Protein AF-A0A968NMC5-F1 (afdb_monomer)

pLDDT: mean 75.96, std 18.43, range [29.94, 97.25]

Nearest PDB structures (foldseek):
  4lvl-assembly1_A  TM=8.746E-01  e=4.495E-05  Streptococcus agalactiae
  4lvi-assembly1_A  TM=8.673E-01  e=1.956E-04  Streptococcus agalactiae
  4lvm-assembly1_A  TM=8.640E-01  e=5.728E-04  Streptococcus agalactiae

Structure (mmCIF, N/CA/C/O backbone):
data_AF-A0A968NMC5-F1
#
_entry.id   AF-A0A968NMC5-F1
#
loop_
_atom_site.group_PDB
_atom_site.id
_atom_site.type_symbol
_atom_site.label_atom_id
_atom_site.label_alt_id
_atom_site.label_comp_id
_atom_site.label_asym_id
_atom_site.label_entity_id
_atom_site.label_seq_id
_atom_site.pdbx_PDB_ins_code
_atom_site.Cartn_x
_atom_site.Cartn_y
_atom_site.Cartn_z
_atom_site.occupancy
_atom_site.B_iso_or_equiv
_atom_site.auth_seq_id
_atom_site.auth_comp_id
_atom_site.auth_asym_id
_atom_site.auth_atom_id
_atom_site.pdbx_PDB_model_num
ATOM 1 N N . MET A 1 1 ? 9.352 13.013 -16.061 1.00 85.56 1 MET A N 1
ATOM 2 C CA . MET A 1 1 ? 9.517 11.979 -15.016 1.00 85.56 1 MET A CA 1
ATOM 3 C C . MET A 1 1 ? 8.138 11.412 -14.738 1.00 85.56 1 MET A C 1
ATOM 5 O O . MET A 1 1 ? 7.189 12.188 -14.771 1.00 85.56 1 MET A O 1
ATOM 9 N N . ASP A 1 2 ? 8.035 10.101 -14.542 1.00 90.75 2 ASP A N 1
ATOM 10 C CA . ASP A 1 2 ? 6.776 9.411 -14.236 1.00 90.75 2 ASP A CA 1
ATOM 11 C C . ASP A 1 2 ? 6.832 8.851 -12.812 1.00 90.75 2 ASP A C 1
ATOM 13 O O . ASP A 1 2 ? 7.886 8.394 -12.359 1.00 90.75 2 ASP A O 1
ATOM 17 N N . MET A 1 3 ? 5.711 8.938 -12.105 1.00 92.94 3 MET A N 1
ATOM 18 C CA . MET A 1 3 ? 5.537 8.462 -10.742 1.00 92.94 3 MET A CA 1
ATOM 19 C C . MET A 1 3 ? 4.320 7.562 -10.661 1.00 92.94 3 MET A C 1
ATOM 21 O O . MET A 1 3 ? 3.199 8.013 -10.879 1.00 92.94 3 MET A O 1
ATOM 25 N N . LEU A 1 4 ? 4.561 6.315 -10.269 1.00 94.00 4 LEU A N 1
ATOM 26 C CA . LEU A 1 4 ? 3.522 5.339 -9.987 1.00 94.00 4 LEU A CA 1
ATOM 27 C C . LEU A 1 4 ? 3.118 5.425 -8.510 1.00 94.00 4 LEU A C 1
ATOM 29 O O . LEU A 1 4 ? 3.940 5.185 -7.623 1.00 94.00 4 LEU A O 1
ATOM 33 N N . LEU A 1 5 ? 1.852 5.742 -8.252 1.00 95.19 5 LEU A N 1
ATOM 34 C CA . LEU A 1 5 ? 1.282 5.870 -6.911 1.00 95.19 5 LEU A CA 1
ATOM 35 C C . LEU A 1 5 ? 0.154 4.853 -6.748 1.00 95.19 5 LEU A C 1
ATOM 37 O O . LEU A 1 5 ? -0.830 4.876 -7.482 1.00 95.19 5 LEU A O 1
ATOM 41 N N . SER A 1 6 ? 0.292 3.941 -5.792 1.00 94.81 6 SER A N 1
ATOM 42 C CA . SER A 1 6 ? -0.704 2.905 -5.510 1.00 94.81 6 SER A CA 1
ATOM 43 C C . SER A 1 6 ? -0.600 2.444 -4.055 1.00 94.81 6 SER A C 1
ATOM 45 O O . SER A 1 6 ? 0.320 2.829 -3.329 1.00 94.81 6 SER A O 1
ATOM 47 N N . ALA A 1 7 ? -1.545 1.608 -3.645 1.00 93.75 7 ALA A N 1
ATOM 48 C CA . ALA A 1 7 ? -1.583 0.928 -2.358 1.00 93.75 7 ALA A CA 1
ATOM 49 C C . ALA A 1 7 ? -1.774 -0.583 -2.571 1.00 93.75 7 ALA A C 1
ATOM 51 O O . ALA A 1 7 ? -1.879 -1.065 -3.700 1.00 93.75 7 ALA A O 1
ATOM 52 N N . SER A 1 8 ? -1.803 -1.358 -1.488 1.00 90.12 8 SER A N 1
ATOM 53 C CA . SER A 1 8 ? -2.056 -2.796 -1.589 1.00 90.12 8 SER A CA 1
ATOM 54 C C . SER A 1 8 ? -3.456 -3.081 -2.146 1.00 90.12 8 SER A C 1
ATOM 56 O O . SER A 1 8 ? -4.410 -2.337 -1.916 1.00 90.12 8 SER A O 1
ATOM 58 N N . ALA A 1 9 ? -3.602 -4.216 -2.833 1.00 87.75 9 ALA A N 1
ATOM 59 C CA . ALA A 1 9 ? -4.901 -4.708 -3.288 1.00 87.75 9 ALA A CA 1
ATOM 60 C C . ALA A 1 9 ? -5.924 -4.818 -2.142 1.00 87.75 9 ALA A C 1
ATOM 62 O O . ALA A 1 9 ? -7.101 -4.540 -2.349 1.00 87.75 9 ALA A O 1
ATOM 63 N N . GLU A 1 10 ? -5.463 -5.187 -0.945 1.00 88.44 10 GLU A N 1
ATOM 64 C CA . GLU A 1 10 ? -6.262 -5.298 0.281 1.00 88.44 10 GLU A CA 1
ATOM 65 C C . GLU A 1 10 ? -6.845 -3.959 0.732 1.00 88.44 10 GLU A C 1
ATOM 67 O O . GLU A 1 10 ? -7.964 -3.922 1.239 1.00 88.44 10 GLU A O 1
ATOM 72 N N . TYR A 1 11 ? -6.123 -2.853 0.526 1.00 92.88 11 TYR A N 1
ATOM 73 C CA . TYR A 1 11 ? -6.642 -1.534 0.862 1.00 92.88 11 TYR A CA 1
ATOM 74 C C . TYR A 1 11 ? -7.883 -1.213 0.024 1.00 92.88 11 TYR A C 1
ATOM 76 O O . TYR A 1 11 ? -8.911 -0.849 0.590 1.00 92.88 11 TYR A O 1
ATOM 84 N N . PHE A 1 12 ? -7.808 -1.402 -1.297 1.00 92.25 12 PHE A N 1
ATOM 85 C CA . PHE A 1 12 ? -8.921 -1.134 -2.216 1.00 92.25 12 PHE A CA 1
ATOM 86 C C . PHE A 1 12 ? -10.023 -2.202 -2.158 1.00 92.25 12 PHE A C 1
ATOM 88 O O . PHE A 1 12 ? -11.163 -1.933 -2.533 1.00 92.25 12 PHE A O 1
ATOM 95 N N . ARG A 1 13 ? -9.691 -3.419 -1.710 1.00 89.50 13 ARG A N 1
ATOM 96 C CA . ARG A 1 13 ? -10.590 -4.580 -1.648 1.00 89.50 13 ARG A CA 1
ATOM 97 C C . ARG A 1 13 ? -10.409 -5.340 -0.329 1.00 89.50 13 ARG A C 1
ATOM 99 O O . ARG A 1 13 ? -9.831 -6.429 -0.330 1.00 89.50 13 ARG A O 1
ATOM 106 N N . PRO A 1 14 ? -10.941 -4.830 0.792 1.00 85.12 14 PRO A N 1
ATOM 107 C CA . PRO A 1 14 ? -10.767 -5.475 2.095 1.00 85.12 14 PRO A CA 1
ATOM 108 C C . PRO A 1 14 ? -11.414 -6.867 2.174 1.00 85.12 14 PRO A C 1
ATOM 110 O O . PRO A 1 14 ? -10.932 -7.726 2.905 1.00 85.12 14 PRO A O 1
ATOM 113 N N . TYR A 1 15 ? -12.481 -7.111 1.405 1.00 83.06 15 TYR A N 1
ATOM 114 C CA . TYR A 1 15 ? -13.237 -8.371 1.445 1.00 83.06 15 TYR A CA 1
ATOM 115 C C . TYR A 1 15 ? -12.875 -9.360 0.328 1.00 83.06 15 TYR A C 1
ATOM 117 O O . TYR A 1 15 ? -13.238 -10.530 0.415 1.00 83.06 15 TYR A O 1
ATOM 125 N N . ALA A 1 16 ? -12.182 -8.912 -0.725 1.00 82.31 16 ALA A N 1
ATOM 126 C CA . ALA A 1 16 ? -11.846 -9.754 -1.876 1.00 82.31 16 ALA A CA 1
ATOM 127 C C . ALA A 1 16 ? -10.548 -9.309 -2.588 1.00 82.31 16 ALA A C 1
ATOM 129 O O . ALA A 1 16 ? -10.597 -8.921 -3.757 1.00 82.31 16 ALA A O 1
ATOM 130 N N . PRO A 1 17 ? -9.369 -9.380 -1.938 1.00 79.12 17 PRO A N 1
ATOM 131 C CA . PRO A 1 17 ? -8.119 -8.822 -2.475 1.00 79.12 17 PRO A CA 1
ATOM 132 C C . PRO A 1 17 ? -7.698 -9.370 -3.849 1.00 79.12 17 PRO A C 1
ATOM 134 O O . PRO A 1 17 ? -7.037 -8.670 -4.611 1.00 79.12 17 PRO A O 1
ATOM 137 N N . ALA A 1 18 ? -8.092 -10.604 -4.178 1.00 74.56 18 ALA A N 1
ATOM 138 C CA . ALA A 1 18 ? -7.758 -11.266 -5.441 1.00 74.56 18 ALA A CA 1
ATOM 139 C C . ALA A 1 18 ? -8.716 -10.931 -6.605 1.00 74.56 18 ALA A C 1
ATOM 141 O O . ALA A 1 18 ? -8.426 -11.265 -7.751 1.00 74.56 18 ALA A O 1
ATOM 142 N N . SER A 1 19 ? -9.860 -10.289 -6.340 1.00 75.44 19 SER A N 1
ATOM 143 C CA . SER A 1 19 ? -10.890 -10.035 -7.358 1.00 75.44 19 SER A CA 1
ATOM 144 C C . SER A 1 19 ? -10.593 -8.756 -8.146 1.00 75.44 19 SER A C 1
ATOM 146 O O . SER A 1 19 ? -11.017 -7.663 -7.765 1.00 75.44 19 SER A O 1
ATOM 148 N N . GLY A 1 20 ? -9.822 -8.887 -9.233 1.00 74.69 20 GLY A N 1
ATOM 149 C CA . GLY A 1 20 ? -9.558 -7.833 -10.229 1.00 74.69 20 GLY A CA 1
ATOM 150 C C . GLY A 1 20 ? -10.820 -7.075 -10.663 1.00 74.69 20 GLY A C 1
ATOM 151 O O . GLY A 1 20 ? -11.886 -7.673 -10.762 1.00 74.69 20 GLY A O 1
ATOM 152 N N . GLY A 1 21 ? -10.715 -5.764 -10.906 1.00 74.75 21 GLY A N 1
ATOM 153 C CA . GLY A 1 21 ? -11.807 -4.959 -11.480 1.00 74.75 21 GLY A CA 1
ATOM 154 C C . GLY A 1 21 ? -12.947 -4.562 -10.532 1.00 74.75 21 GLY A C 1
ATOM 155 O O . GLY A 1 21 ? -13.860 -3.855 -10.946 1.00 74.75 21 GLY A O 1
ATOM 156 N N . THR A 1 22 ? -12.902 -4.968 -9.261 1.00 80.12 22 THR A N 1
ATOM 157 C CA . THR A 1 22 ? -13.828 -4.495 -8.217 1.00 80.12 22 THR A CA 1
ATOM 158 C C . THR A 1 22 ? -13.057 -3.713 -7.161 1.00 80.12 22 THR A C 1
ATOM 160 O O . THR A 1 22 ? -11.900 -4.017 -6.890 1.00 80.12 22 THR A O 1
ATOM 163 N N . TYR A 1 23 ? -13.649 -2.677 -6.577 1.00 88.56 23 TYR A N 1
ATOM 164 C CA . TYR A 1 23 ? -13.011 -1.883 -5.525 1.00 88.56 23 TYR A CA 1
ATOM 165 C C . TYR A 1 23 ? -14.064 -1.177 -4.677 1.00 88.56 23 TYR A C 1
ATOM 167 O O . TYR A 1 23 ? -15.165 -0.874 -5.142 1.00 88.56 23 TYR A O 1
ATOM 175 N N . ASP A 1 24 ? -13.713 -0.915 -3.423 1.00 92.44 24 ASP A N 1
ATOM 176 C CA . ASP A 1 24 ? -14.495 -0.053 -2.551 1.00 92.44 24 ASP A CA 1
ATOM 177 C C . ASP A 1 24 ? -14.374 1.392 -3.046 1.00 92.44 24 ASP A C 1
ATOM 179 O O . ASP A 1 24 ? -13.289 1.983 -3.049 1.00 92.44 24 ASP A O 1
ATOM 183 N N . LYS A 1 25 ? -15.500 1.947 -3.500 1.00 93.00 25 LYS A N 1
ATOM 184 C CA . LYS A 1 25 ? -15.545 3.282 -4.091 1.00 93.00 25 LYS A CA 1
ATOM 185 C C . LYS A 1 25 ? -15.104 4.363 -3.105 1.00 93.00 25 LYS A C 1
ATOM 187 O O . LYS A 1 25 ? -14.368 5.256 -3.502 1.00 93.00 25 LYS A O 1
ATOM 192 N N . GLN A 1 26 ? -15.510 4.272 -1.840 1.00 94.38 26 GLN A N 1
ATOM 193 C CA . GLN A 1 26 ? -15.174 5.289 -0.847 1.00 94.38 26 GLN A CA 1
ATOM 194 C C . GLN A 1 26 ? -13.667 5.300 -0.588 1.00 94.38 26 GLN A C 1
ATOM 196 O O . GLN A 1 26 ? -13.036 6.349 -0.648 1.00 94.38 26 GLN A O 1
ATOM 201 N N . ARG A 1 27 ? -13.067 4.122 -0.393 1.00 95.00 27 ARG A N 1
ATOM 202 C CA . ARG A 1 27 ? -11.616 4.007 -0.186 1.00 95.00 27 ARG A CA 1
ATOM 203 C C . ARG A 1 27 ? -10.814 4.462 -1.403 1.00 95.00 27 ARG A C 1
ATOM 205 O O . ARG A 1 27 ? -9.759 5.072 -1.253 1.00 95.00 27 ARG A O 1
ATOM 212 N N . LEU A 1 28 ? -11.303 4.166 -2.608 1.00 95.25 28 LEU A N 1
ATOM 213 C CA . LEU A 1 28 ? -10.694 4.664 -3.837 1.00 95.25 28 LEU A CA 1
ATOM 214 C C . LEU A 1 28 ? -10.758 6.195 -3.906 1.00 95.25 28 LEU A C 1
ATOM 216 O O . LEU A 1 28 ? -9.732 6.826 -4.152 1.00 95.25 28 LEU A O 1
ATOM 220 N N . ASP A 1 29 ? -11.932 6.780 -3.669 1.00 96.44 29 ASP A N 1
ATOM 221 C CA . ASP A 1 29 ? -12.144 8.229 -3.711 1.00 96.44 29 ASP A CA 1
ATOM 222 C C . ASP A 1 29 ? -11.267 8.946 -2.668 1.00 96.44 29 ASP A C 1
ATOM 224 O O . ASP A 1 29 ? -10.601 9.934 -2.994 1.00 96.44 29 ASP A O 1
ATOM 228 N N . ASP A 1 30 ? -11.177 8.403 -1.451 1.00 96.88 30 ASP A N 1
ATOM 229 C CA . ASP A 1 30 ? -10.325 8.919 -0.376 1.00 96.88 30 ASP A CA 1
ATOM 230 C C . ASP A 1 30 ? -8.834 8.864 -0.757 1.00 96.88 30 ASP A C 1
ATOM 232 O O . ASP A 1 30 ? -8.102 9.847 -0.602 1.00 96.88 30 ASP A O 1
ATOM 236 N N . PHE A 1 31 ? -8.376 7.743 -1.328 1.00 97.19 31 PHE A N 1
ATOM 237 C CA . PHE A 1 31 ? -7.002 7.595 -1.816 1.00 97.19 31 PHE A CA 1
ATOM 238 C C . PHE A 1 31 ? -6.674 8.575 -2.947 1.00 97.19 31 PHE A C 1
ATOM 240 O O . PHE A 1 31 ? -5.609 9.203 -2.942 1.00 97.19 31 PHE A O 1
ATOM 247 N N . VAL A 1 32 ? -7.583 8.731 -3.912 1.00 97.06 32 VAL A N 1
ATOM 248 C CA . VAL A 1 32 ? -7.428 9.668 -5.031 1.00 97.06 32 VAL A CA 1
ATOM 249 C C . VAL A 1 32 ? -7.367 11.102 -4.510 1.00 97.06 32 VAL A C 1
ATOM 251 O O . VAL A 1 32 ? -6.503 11.871 -4.937 1.00 97.06 32 VAL A O 1
ATOM 254 N N . LEU A 1 33 ? -8.231 11.463 -3.559 1.00 97.25 33 LEU A N 1
ATOM 255 C CA . LEU A 1 33 ? -8.255 12.791 -2.955 1.00 97.25 33 LEU A CA 1
ATOM 256 C C . LEU A 1 33 ? -6.970 13.090 -2.174 1.00 97.25 33 LEU A C 1
ATOM 258 O O . LEU A 1 33 ? -6.375 14.156 -2.369 1.00 97.25 33 LEU A O 1
ATOM 262 N N . ALA A 1 34 ? -6.511 12.157 -1.338 1.00 97.12 34 ALA A N 1
ATOM 263 C CA . ALA A 1 34 ? -5.267 12.295 -0.585 1.00 97.12 34 ALA A CA 1
ATOM 264 C C . ALA A 1 34 ? -4.063 12.437 -1.529 1.00 97.12 34 ALA A C 1
ATOM 266 O O . ALA A 1 34 ? -3.257 13.361 -1.390 1.00 97.12 34 ALA A O 1
ATOM 267 N N . THR A 1 35 ? -3.992 11.585 -2.556 1.00 96.50 35 THR A N 1
ATOM 268 C CA . THR A 1 35 ? -2.914 11.602 -3.552 1.00 96.50 35 THR A CA 1
ATOM 269 C C . THR A 1 35 ? -2.903 12.900 -4.352 1.00 96.50 35 THR A C 1
ATOM 271 O O . THR A 1 35 ? -1.856 13.528 -4.503 1.00 96.50 35 THR A O 1
ATOM 274 N N . LYS A 1 36 ? -4.067 13.357 -4.826 1.00 95.62 36 LYS A N 1
ATOM 275 C CA . LYS A 1 36 ? -4.208 14.634 -5.536 1.00 95.62 36 LYS A CA 1
ATOM 276 C C . LYS A 1 36 ? -3.774 15.809 -4.663 1.00 95.62 36 LYS A C 1
ATOM 278 O O . LYS A 1 36 ? -3.039 16.675 -5.132 1.00 95.62 36 LYS A O 1
ATOM 283 N N . THR A 1 37 ? -4.215 15.839 -3.408 1.00 96.56 37 THR A N 1
ATOM 284 C CA . THR A 1 37 ? -3.869 16.906 -2.457 1.00 96.56 37 THR A CA 1
ATOM 285 C C . THR A 1 37 ? -2.362 16.965 -2.230 1.00 96.56 37 THR A C 1
ATOM 287 O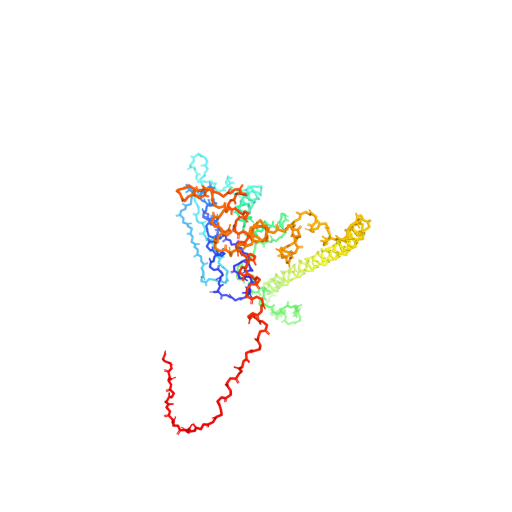 O . THR A 1 37 ? -1.776 18.045 -2.288 1.00 96.56 37 THR A O 1
ATOM 290 N N . TRP A 1 38 ? -1.724 15.808 -2.050 1.00 96.88 38 TRP A N 1
ATOM 291 C CA . TRP A 1 38 ? -0.276 15.711 -1.897 1.00 96.88 38 TRP A CA 1
ATOM 292 C C . TRP A 1 38 ? 0.491 16.114 -3.165 1.00 96.88 38 TRP A C 1
ATOM 294 O O . TRP A 1 38 ? 1.439 16.889 -3.084 1.00 96.88 38 TRP A O 1
ATOM 304 N N . LEU A 1 39 ? 0.062 15.665 -4.350 1.00 95.44 39 LEU A N 1
ATOM 305 C CA . LEU A 1 39 ? 0.688 16.052 -5.621 1.00 95.44 39 LEU A CA 1
ATOM 306 C C . LEU A 1 39 ? 0.629 17.568 -5.849 1.00 95.44 39 LEU A C 1
ATOM 308 O O . LEU A 1 39 ? 1.608 18.167 -6.294 1.00 95.44 39 LEU A O 1
ATOM 312 N N . LEU A 1 40 ? -0.507 18.196 -5.535 1.00 94.00 40 LEU A N 1
ATOM 313 C CA . LEU A 1 40 ? -0.682 19.641 -5.673 1.00 94.00 40 LEU A CA 1
ATOM 314 C C . LEU A 1 40 ? 0.154 20.423 -4.657 1.00 94.00 40 LEU A C 1
ATOM 316 O O . LEU A 1 40 ? 0.756 21.431 -5.028 1.00 94.00 40 LEU A O 1
ATOM 320 N N . SER A 1 41 ? 0.212 19.968 -3.403 1.00 94.00 41 SER A N 1
ATOM 321 C CA . SER A 1 41 ? 0.968 20.648 -2.349 1.00 94.00 41 SER A CA 1
ATOM 322 C C . SER A 1 41 ? 2.477 20.513 -2.541 1.00 94.00 41 SER A C 1
ATOM 324 O O . SER A 1 41 ? 3.197 21.500 -2.403 1.00 94.00 41 SER A O 1
ATOM 326 N N . ALA A 1 42 ? 2.954 19.324 -2.912 1.00 91.19 42 ALA A N 1
ATOM 327 C CA . ALA A 1 42 ? 4.366 19.081 -3.156 1.00 91.19 42 ALA A CA 1
ATOM 328 C C . ALA A 1 42 ? 4.814 19.719 -4.478 1.00 91.19 42 ALA A C 1
ATOM 330 O O . ALA A 1 42 ? 5.803 20.452 -4.504 1.00 91.19 42 ALA A O 1
ATOM 331 N N . TRP A 1 43 ? 4.099 19.452 -5.579 1.00 89.81 43 TRP A N 1
ATOM 332 C CA . TRP A 1 43 ? 4.601 19.663 -6.944 1.00 89.81 43 TRP A CA 1
ATOM 333 C C . TRP A 1 43 ? 3.638 20.384 -7.881 1.00 89.81 43 TRP A C 1
ATOM 335 O O . TRP A 1 43 ? 3.858 20.354 -9.087 1.00 89.81 43 TRP A O 1
ATOM 345 N N . GLY A 1 44 ? 2.600 21.065 -7.392 1.00 83.00 44 GLY A N 1
ATOM 346 C CA . GLY A 1 44 ? 1.507 21.579 -8.231 1.00 83.00 44 GLY A CA 1
ATOM 347 C C . GLY A 1 44 ? 1.915 22.386 -9.477 1.00 83.00 44 GLY A C 1
ATOM 348 O O . GLY A 1 44 ? 1.225 22.325 -10.485 1.00 83.00 44 GLY A O 1
ATOM 349 N N . LYS A 1 45 ? 3.057 23.089 -9.460 1.00 85.88 45 LYS A N 1
ATOM 350 C CA . LYS A 1 45 ? 3.591 23.833 -10.627 1.00 85.88 45 LYS A CA 1
ATOM 351 C C . LYS A 1 45 ? 4.334 22.966 -11.657 1.00 85.88 45 LYS A C 1
ATOM 353 O O . LYS A 1 45 ? 4.600 23.422 -12.761 1.00 85.88 45 LYS A O 1
ATOM 358 N N . GLN A 1 46 ? 4.727 21.760 -11.266 1.00 90.44 46 GLN A N 1
ATOM 359 C CA . GLN A 1 46 ? 5.552 20.820 -12.027 1.00 90.44 46 GLN A CA 1
ATOM 360 C C . GLN A 1 46 ? 4.739 19.639 -12.583 1.00 90.44 46 GLN A C 1
ATOM 362 O O . GLN A 1 46 ? 5.232 18.937 -13.465 1.00 90.44 46 GLN A O 1
ATOM 367 N N . ILE A 1 47 ? 3.515 19.404 -12.097 1.00 92.88 47 ILE A N 1
ATOM 368 C CA . ILE A 1 47 ? 2.627 18.344 -12.599 1.00 92.88 47 ILE A CA 1
ATOM 369 C C . ILE A 1 47 ? 2.011 18.758 -13.939 1.00 92.88 47 ILE A C 1
ATOM 371 O O . ILE A 1 47 ? 1.365 19.798 -14.032 1.00 92.88 47 ILE A O 1
ATOM 375 N N . ILE A 1 48 ? 2.165 17.914 -14.961 1.00 93.31 48 ILE A N 1
ATOM 376 C CA . ILE A 1 48 ? 1.510 18.087 -16.269 1.00 93.31 48 ILE A CA 1
ATOM 377 C C . ILE A 1 48 ? 0.171 17.355 -16.287 1.00 93.31 48 ILE A C 1
ATOM 379 O O . ILE A 1 48 ? -0.837 17.882 -16.751 1.00 93.31 48 ILE A O 1
ATOM 383 N N . ARG A 1 49 ? 0.181 16.103 -15.824 1.00 93.81 49 ARG A N 1
ATOM 384 C CA . ARG A 1 49 ? -0.950 15.184 -15.927 1.00 93.81 49 ARG A CA 1
ATOM 385 C C . ARG A 1 49 ? -0.871 14.154 -14.809 1.00 93.81 49 ARG A C 1
ATOM 387 O O . ARG A 1 49 ? 0.220 13.701 -14.474 1.00 93.81 49 ARG A O 1
ATOM 394 N N . ALA A 1 50 ? -2.021 13.781 -14.266 1.00 95.19 50 ALA A N 1
ATOM 395 C CA . ALA A 1 50 ? -2.168 12.635 -13.383 1.00 95.19 50 ALA A CA 1
ATOM 396 C C . ALA A 1 50 ? -3.345 11.792 -13.880 1.00 95.19 50 ALA A C 1
ATOM 398 O O . ALA A 1 50 ? -4.433 12.327 -14.094 1.00 95.19 50 ALA A O 1
ATOM 399 N N . GLU A 1 51 ? -3.113 10.505 -14.103 1.00 96.06 51 GLU A N 1
ATOM 400 C CA . GLU A 1 51 ? -4.084 9.573 -14.677 1.00 96.06 51 GLU A CA 1
ATOM 401 C C . GLU A 1 51 ? -4.375 8.466 -13.680 1.00 96.06 51 GLU A C 1
ATOM 403 O O . GLU A 1 51 ? -3.443 7.857 -13.167 1.00 96.06 51 GLU A O 1
ATOM 408 N N . LEU A 1 52 ? -5.653 8.216 -13.407 1.00 96.00 52 LEU A N 1
ATOM 409 C CA . LEU A 1 52 ? -6.098 7.100 -12.582 1.00 96.00 52 LEU A CA 1
ATOM 410 C C . LEU A 1 52 ? -6.446 5.921 -13.489 1.00 96.00 52 LEU A C 1
ATOM 412 O O . LEU A 1 52 ? -7.341 6.038 -14.326 1.00 96.00 52 LEU A O 1
ATOM 416 N N . HIS A 1 53 ? -5.769 4.795 -13.298 1.00 93.62 53 HIS A N 1
ATOM 417 C CA . HIS A 1 53 ? -6.026 3.554 -14.019 1.00 93.62 53 HIS A CA 1
ATOM 418 C C . HIS A 1 53 ? -6.849 2.608 -13.137 1.00 93.62 53 HIS A C 1
ATOM 420 O O . HIS A 1 53 ? -6.493 2.340 -11.985 1.00 93.62 53 HIS A O 1
ATOM 426 N N . LEU A 1 54 ? -7.968 2.123 -13.681 1.00 91.62 54 LEU A N 1
ATOM 427 C CA . LEU A 1 54 ? -8.938 1.234 -13.014 1.00 91.62 54 LEU A CA 1
ATOM 428 C C . LEU A 1 54 ? -9.230 -0.035 -13.829 1.00 91.62 54 LEU A C 1
ATOM 430 O O . LEU A 1 54 ? -10.000 -0.889 -13.396 1.00 91.62 54 LEU A O 1
ATOM 434 N N . ASP A 1 55 ? -8.638 -0.129 -15.012 1.00 86.31 55 ASP A N 1
ATOM 435 C CA . ASP A 1 55 ? -8.712 -1.223 -15.976 1.00 86.31 55 ASP A CA 1
ATOM 436 C C . ASP A 1 55 ? -7.660 -2.318 -15.721 1.00 86.31 55 ASP A C 1
ATOM 438 O O . ASP A 1 55 ? -7.680 -3.367 -16.363 1.00 86.31 55 ASP A O 1
ATOM 442 N N . GLU A 1 56 ? -6.779 -2.108 -14.741 1.00 83.81 56 GLU A N 1
ATOM 443 C CA . GLU A 1 56 ? -5.791 -3.082 -14.281 1.00 83.81 56 GLU A CA 1
ATOM 444 C C . GLU A 1 56 ? -6.202 -3.793 -12.975 1.00 83.81 56 GLU A C 1
ATOM 446 O O . GLU A 1 56 ? -7.253 -3.550 -12.380 1.00 83.81 56 GLU A O 1
ATOM 451 N N . MET A 1 57 ? -5.347 -4.706 -12.495 1.00 82.38 57 MET A N 1
ATOM 452 C CA . MET A 1 57 ? -5.622 -5.518 -11.303 1.00 82.38 57 MET A CA 1
ATOM 453 C C . MET A 1 57 ? -5.768 -4.704 -10.016 1.00 82.38 57 MET A C 1
ATOM 455 O O . MET A 1 57 ? -6.566 -5.085 -9.157 1.00 82.38 57 MET A O 1
ATOM 459 N N . THR A 1 58 ? -4.994 -3.629 -9.859 1.00 88.88 58 THR A N 1
ATOM 460 C CA . THR A 1 58 ? -4.999 -2.772 -8.668 1.00 88.88 58 THR A CA 1
ATOM 461 C C . THR A 1 58 ? -5.044 -1.312 -9.112 1.00 88.88 58 THR A C 1
ATOM 463 O O . THR A 1 58 ? -4.203 -0.922 -9.927 1.00 88.88 58 THR A O 1
ATOM 466 N N . PRO A 1 59 ? -5.972 -0.498 -8.575 1.00 94.00 59 PRO A N 1
ATOM 467 C CA . PRO A 1 59 ? -6.013 0.931 -8.858 1.00 94.00 59 PRO A CA 1
ATOM 468 C C . PRO A 1 59 ? -4.668 1.618 -8.601 1.00 94.00 59 PRO A C 1
ATOM 470 O O . PRO A 1 59 ? -4.041 1.426 -7.554 1.00 94.00 59 PRO A O 1
ATOM 473 N N . HIS A 1 60 ? -4.214 2.427 -9.551 1.00 94.44 60 HIS A N 1
ATOM 474 C CA . HIS A 1 60 ? -2.973 3.189 -9.426 1.00 94.44 60 HIS A CA 1
ATOM 475 C C . HIS A 1 60 ? -3.034 4.478 -10.243 1.00 94.44 60 HIS A C 1
ATOM 477 O O . HIS A 1 60 ? -3.839 4.618 -11.163 1.00 94.44 60 HIS A O 1
ATOM 483 N N . ILE A 1 61 ? -2.192 5.437 -9.870 1.00 96.19 61 ILE A N 1
ATOM 484 C CA . ILE A 1 61 ? -2.095 6.742 -10.510 1.00 96.19 61 ILE A CA 1
ATOM 485 C C . ILE A 1 61 ? -0.714 6.889 -11.144 1.00 96.19 61 ILE A C 1
ATOM 487 O O . ILE A 1 61 ? 0.295 6.719 -10.458 1.00 96.19 61 ILE A O 1
ATOM 491 N N . HIS A 1 62 ? -0.684 7.261 -12.422 1.00 95.75 62 HIS A N 1
ATOM 492 C CA . HIS A 1 62 ? 0.515 7.744 -13.105 1.00 95.75 62 HIS A CA 1
ATOM 493 C C . HIS A 1 62 ? 0.541 9.267 -13.075 1.00 95.75 62 HIS A C 1
ATOM 495 O O . HIS A 1 62 ? -0.342 9.919 -13.637 1.00 95.75 62 HIS A O 1
ATOM 501 N N . ALA A 1 63 ? 1.540 9.844 -12.411 1.00 95.81 63 ALA A N 1
ATOM 502 C CA . ALA A 1 63 ? 1.740 11.286 -12.350 1.00 95.81 63 ALA A CA 1
ATOM 503 C C . ALA A 1 63 ? 2.976 11.703 -13.157 1.00 95.81 63 ALA A C 1
ATOM 505 O O . ALA A 1 63 ? 4.119 11.399 -12.807 1.00 95.81 63 ALA A O 1
ATOM 506 N N . TYR A 1 64 ? 2.738 12.473 -14.216 1.00 94.75 64 TYR A N 1
ATOM 507 C CA . TYR A 1 64 ? 3.765 13.018 -15.090 1.00 94.75 64 TYR A CA 1
ATOM 508 C C . TYR A 1 64 ? 4.191 14.399 -14.606 1.00 94.75 64 TYR A C 1
ATOM 510 O O . TYR A 1 64 ? 3.389 15.337 -14.563 1.00 94.75 64 TYR A O 1
ATOM 518 N N . LEU A 1 65 ? 5.478 14.533 -14.290 1.00 93.56 65 LEU A N 1
ATOM 519 C CA . LEU A 1 65 ? 6.067 15.774 -13.794 1.00 93.56 65 LEU A CA 1
ATOM 520 C C . LEU A 1 65 ? 7.253 16.249 -14.637 1.00 93.56 65 LEU A C 1
ATOM 522 O O . LEU A 1 65 ? 8.052 15.448 -15.151 1.00 93.56 65 LEU A O 1
ATOM 526 N N . VAL A 1 66 ? 7.387 17.573 -14.713 1.00 93.81 66 VAL A N 1
ATOM 527 C CA . VAL A 1 66 ? 8.558 18.275 -15.240 1.00 93.81 66 VAL A CA 1
ATOM 528 C C . VAL A 1 66 ? 9.504 18.580 -14.079 1.00 93.81 66 VAL A C 1
ATOM 530 O O . VAL A 1 66 ? 9.139 19.344 -13.193 1.00 93.81 66 VAL A O 1
ATOM 533 N N . PRO A 1 67 ? 10.716 18.011 -14.065 1.00 91.00 67 PRO A N 1
ATOM 534 C CA . PRO A 1 67 ? 11.649 18.184 -12.963 1.00 91.00 67 PRO A CA 1
ATOM 535 C C . PRO A 1 67 ? 12.365 19.529 -13.097 1.00 91.00 67 PRO A C 1
ATOM 537 O O . PRO A 1 67 ? 13.383 19.614 -13.784 1.00 91.00 67 PRO A O 1
ATOM 540 N N . LEU A 1 68 ? 11.821 20.571 -12.471 1.00 91.38 68 LEU A N 1
ATOM 541 C CA . LEU A 1 68 ? 12.383 21.921 -12.480 1.00 91.38 68 LEU A CA 1
ATOM 542 C C . LEU A 1 68 ? 13.066 22.212 -11.144 1.00 91.38 68 LEU A C 1
ATOM 544 O O . LEU A 1 68 ? 12.461 22.053 -10.086 1.00 91.38 68 LEU A O 1
ATOM 548 N N . ASP A 1 69 ? 14.321 22.653 -11.187 1.00 86.94 69 ASP A N 1
ATOM 549 C CA . ASP A 1 69 ? 14.983 23.194 -9.999 1.00 86.94 69 ASP A CA 1
ATOM 550 C C . ASP A 1 69 ? 14.462 24.600 -9.648 1.00 86.94 69 ASP A C 1
ATOM 552 O O . ASP A 1 69 ? 13.679 25.209 -10.381 1.00 86.94 69 ASP A O 1
ATOM 556 N N . GLU A 1 70 ? 14.914 25.146 -8.518 1.00 86.31 70 GLU A N 1
ATOM 557 C CA . GLU A 1 70 ? 14.527 26.484 -8.040 1.00 86.31 70 GLU A CA 1
ATOM 558 C C . GLU A 1 70 ? 14.873 27.612 -9.028 1.00 86.31 70 GLU A C 1
ATOM 560 O O . GLU A 1 70 ? 14.315 28.705 -8.954 1.00 86.31 70 GLU A O 1
ATOM 565 N N . ARG A 1 71 ? 15.780 27.349 -9.977 1.00 88.75 71 ARG A N 1
ATOM 566 C CA . ARG A 1 71 ? 16.190 28.283 -11.031 1.00 88.75 71 ARG A CA 1
ATOM 567 C C . ARG A 1 71 ? 15.351 28.135 -12.303 1.00 88.75 71 ARG A C 1
ATOM 569 O O . ARG A 1 71 ? 15.617 28.828 -13.281 1.00 88.75 71 ARG A O 1
ATOM 576 N N . GLY A 1 72 ? 14.363 27.238 -12.311 1.00 86.81 72 GLY A N 1
ATOM 577 C CA . GLY A 1 72 ? 13.516 26.955 -13.467 1.00 86.81 72 GLY A CA 1
ATOM 578 C C . GLY A 1 72 ? 14.209 26.127 -14.550 1.00 86.81 72 GLY A C 1
ATOM 579 O O . GLY A 1 72 ? 13.740 26.100 -15.687 1.00 86.81 72 GLY A O 1
ATOM 580 N N . LYS A 1 73 ? 15.325 25.457 -14.236 1.00 92.06 73 LYS A N 1
ATOM 581 C CA . LYS A 1 73 ? 16.039 24.592 -15.179 1.00 92.06 73 LYS A CA 1
ATOM 582 C C . LYS A 1 73 ? 15.617 23.137 -14.999 1.00 92.06 73 LYS A C 1
ATOM 584 O O . LYS A 1 73 ? 15.391 22.667 -13.887 1.00 92.06 73 LYS A O 1
ATOM 589 N N . LEU A 1 74 ? 15.570 22.396 -16.107 1.00 92.50 74 LEU A N 1
ATOM 590 C CA . LEU A 1 74 ? 15.340 20.952 -16.089 1.00 92.50 74 LEU A CA 1
ATOM 591 C C . LEU A 1 74 ? 16.485 20.229 -15.366 1.00 92.50 74 LEU A C 1
ATOM 593 O O . LEU A 1 74 ? 17.616 20.202 -15.860 1.00 92.50 74 LEU A O 1
ATOM 597 N N . ASN A 1 75 ? 16.195 19.645 -14.203 1.00 91.25 75 ASN A N 1
ATOM 598 C CA . ASN A 1 75 ? 17.202 19.031 -13.344 1.00 91.25 75 ASN A CA 1
ATOM 599 C C . ASN A 1 75 ? 16.646 17.854 -12.516 1.00 91.25 75 ASN A C 1
ATOM 601 O O . ASN A 1 75 ? 16.348 17.970 -11.327 1.00 91.25 75 ASN A O 1
ATOM 605 N N . CYS A 1 76 ? 16.559 16.672 -13.137 1.00 89.75 76 CYS A N 1
ATOM 606 C CA . CYS A 1 76 ? 16.136 15.442 -12.450 1.00 89.75 76 CYS A CA 1
ATOM 607 C C . CYS A 1 76 ? 17.069 15.043 -11.304 1.00 89.75 76 CYS A C 1
ATOM 609 O O . CYS A 1 76 ? 16.617 14.504 -10.298 1.00 89.75 76 CYS A O 1
ATOM 611 N N . ARG A 1 77 ? 18.381 15.249 -11.479 1.00 89.81 77 ARG A N 1
ATOM 612 C CA . ARG A 1 77 ? 19.392 14.801 -10.516 1.00 89.81 77 ARG A CA 1
ATOM 613 C C . ARG A 1 77 ? 19.291 15.586 -9.216 1.00 89.81 77 ARG A C 1
ATOM 615 O O . ARG A 1 77 ? 19.449 15.000 -8.150 1.00 89.81 77 ARG A O 1
ATOM 622 N N . GLU A 1 78 ? 18.995 16.876 -9.300 1.00 89.44 78 GLU A N 1
ATOM 623 C CA . GLU A 1 78 ? 18.768 17.677 -8.106 1.00 89.44 78 GLU A CA 1
ATOM 624 C C . GLU A 1 78 ? 17.522 17.200 -7.359 1.00 89.44 78 GLU A C 1
ATOM 626 O O . GLU A 1 78 ? 17.579 17.023 -6.153 1.00 89.44 78 GLU A O 1
ATOM 631 N N . LEU A 1 79 ? 16.418 16.892 -8.035 1.00 87.19 79 LEU A N 1
ATOM 632 C CA . LEU A 1 79 ? 15.182 16.512 -7.341 1.00 87.19 79 LEU A CA 1
ATOM 633 C C . LEU A 1 79 ? 15.172 15.055 -6.842 1.00 87.19 79 LEU A C 1
ATOM 635 O O . LEU A 1 79 ? 14.690 14.787 -5.744 1.00 87.19 79 LEU A O 1
ATOM 639 N N . PHE A 1 80 ? 15.732 14.116 -7.610 1.00 89.94 80 PHE A N 1
ATOM 640 C CA . PHE A 1 80 ? 15.590 12.668 -7.373 1.00 89.94 80 PHE A CA 1
ATOM 641 C C . PHE A 1 80 ? 16.915 11.895 -7.364 1.00 89.94 80 PHE A C 1
ATOM 643 O O . PHE A 1 80 ? 16.921 10.674 -7.240 1.00 89.94 80 PHE A O 1
ATOM 650 N N . GLY A 1 81 ? 18.054 12.571 -7.519 1.00 87.50 81 GLY A N 1
ATOM 651 C CA . GLY A 1 81 ? 19.345 11.911 -7.735 1.00 87.50 81 GLY A CA 1
ATOM 652 C C . GLY A 1 81 ? 20.010 11.337 -6.485 1.00 87.50 81 GLY A C 1
ATOM 653 O O . GLY A 1 81 ? 21.040 10.680 -6.617 1.00 87.50 81 GLY A O 1
ATOM 654 N N . THR A 1 82 ? 19.472 11.570 -5.284 1.00 92.00 82 THR A N 1
ATOM 655 C CA . THR A 1 82 ? 20.036 11.032 -4.036 1.00 92.00 82 THR A CA 1
ATOM 656 C C . THR A 1 82 ? 19.056 10.104 -3.325 1.00 92.00 82 THR A C 1
ATOM 658 O O . THR A 1 82 ? 17.849 10.348 -3.287 1.00 92.00 82 THR A O 1
ATOM 661 N N . SER A 1 83 ? 19.591 9.051 -2.694 1.00 88.94 83 SER A N 1
ATOM 662 C CA . SER A 1 83 ? 18.796 8.108 -1.890 1.00 88.94 83 SER A CA 1
ATOM 663 C C . SER A 1 83 ? 18.026 8.821 -0.773 1.00 88.94 83 SER A C 1
ATOM 665 O O . SER A 1 83 ? 16.865 8.510 -0.528 1.00 88.94 83 SER A O 1
ATOM 667 N N . GLN A 1 84 ? 18.625 9.843 -0.154 1.00 91.81 84 GLN A N 1
ATOM 668 C CA . GLN A 1 84 ? 17.968 10.643 0.880 1.00 91.81 84 GLN A CA 1
ATOM 669 C C . GLN A 1 84 ? 16.725 11.378 0.355 1.00 91.81 84 GLN A C 1
ATOM 671 O O . GLN A 1 84 ? 15.689 11.344 1.012 1.00 91.81 84 GLN A O 1
ATOM 676 N N . LYS A 1 85 ? 16.792 11.990 -0.837 1.00 91.56 85 LYS A N 1
ATOM 677 C CA . LYS A 1 85 ? 15.646 12.689 -1.441 1.00 91.56 85 LYS A CA 1
ATOM 678 C C . LYS A 1 85 ? 14.522 11.717 -1.806 1.00 91.56 85 LYS A C 1
ATOM 680 O O . LYS A 1 85 ? 13.359 12.003 -1.547 1.00 91.56 85 LYS A O 1
ATOM 685 N N . LEU A 1 86 ? 14.857 10.527 -2.309 1.00 91.81 86 LEU A N 1
ATOM 686 C CA . LEU A 1 86 ? 13.867 9.471 -2.564 1.00 91.81 86 LEU A CA 1
ATOM 687 C C . LEU A 1 86 ? 13.236 8.928 -1.272 1.00 91.81 86 LEU A C 1
ATOM 689 O O . LEU A 1 86 ? 12.045 8.629 -1.249 1.00 91.81 86 LEU A O 1
ATOM 693 N N . GLN A 1 87 ? 14.001 8.821 -0.184 1.00 92.06 87 GLN A N 1
ATOM 694 C CA . GLN A 1 87 ? 13.458 8.433 1.121 1.00 92.06 87 GLN A CA 1
ATOM 695 C C . GLN A 1 87 ? 12.501 9.494 1.665 1.00 92.06 87 GLN A C 1
ATOM 697 O O . GLN A 1 87 ? 11.387 9.148 2.050 1.00 92.06 87 GLN A O 1
ATOM 702 N N . GLN A 1 88 ? 12.897 10.769 1.624 1.00 93.19 88 GLN A N 1
ATOM 703 C CA . GLN A 1 88 ? 12.042 11.899 1.999 1.00 93.19 88 GLN A CA 1
ATOM 704 C C . GLN A 1 88 ? 10.765 11.934 1.161 1.00 93.19 88 GLN A C 1
ATOM 706 O O . GLN A 1 88 ? 9.686 12.158 1.700 1.00 93.19 88 GLN A O 1
ATOM 711 N N . LEU A 1 89 ? 10.873 11.648 -0.138 1.00 93.12 89 LEU A N 1
ATOM 712 C CA . LEU A 1 89 ? 9.723 11.550 -1.020 1.00 93.12 89 LEU A CA 1
ATOM 713 C C . LEU A 1 89 ? 8.735 10.481 -0.539 1.00 93.12 89 LEU A C 1
ATOM 715 O O . LEU A 1 89 ? 7.557 10.773 -0.340 1.00 93.12 89 LEU A O 1
ATOM 719 N N . GLN A 1 90 ? 9.224 9.263 -0.305 1.00 93.50 90 GLN A N 1
ATOM 720 C CA . GLN A 1 90 ? 8.398 8.156 0.174 1.00 93.50 90 GLN A CA 1
ATOM 721 C C . GLN A 1 90 ? 7.798 8.436 1.563 1.00 93.50 90 GLN A C 1
ATOM 723 O O . GLN A 1 90 ? 6.652 8.076 1.816 1.00 93.50 90 GLN A O 1
ATOM 728 N N . ASP A 1 91 ? 8.550 9.089 2.452 1.00 94.88 91 ASP A N 1
ATOM 729 C CA . ASP A 1 91 ? 8.076 9.480 3.783 1.00 94.88 91 ASP A CA 1
ATOM 730 C C . ASP A 1 91 ? 6.983 10.557 3.697 1.00 94.88 91 ASP A C 1
ATOM 732 O O . ASP A 1 91 ? 5.967 10.460 4.383 1.00 94.88 91 ASP A O 1
ATOM 736 N N . SER A 1 92 ? 7.149 11.540 2.807 1.00 95.62 92 SER A N 1
ATOM 737 C CA . SER A 1 92 ? 6.163 12.603 2.589 1.00 95.62 92 SER A CA 1
ATOM 738 C C . SER A 1 92 ? 4.839 12.060 2.052 1.00 95.62 92 SER A C 1
ATOM 740 O O . SER A 1 92 ? 3.777 12.460 2.523 1.00 95.62 92 SER A O 1
ATOM 742 N N . PHE A 1 93 ? 4.897 11.114 1.107 1.00 95.94 93 PHE A N 1
ATOM 743 C CA . PHE A 1 93 ? 3.700 10.482 0.563 1.00 95.94 93 PHE A CA 1
ATOM 744 C C . PHE A 1 93 ? 3.015 9.618 1.620 1.00 95.94 93 PHE A C 1
ATOM 746 O O . PHE A 1 93 ? 1.804 9.712 1.788 1.00 95.94 93 PHE A O 1
ATOM 753 N N . ALA A 1 94 ? 3.784 8.835 2.387 1.00 95.44 94 ALA A N 1
ATOM 754 C CA . ALA A 1 94 ? 3.228 8.013 3.456 1.00 95.44 94 ALA A CA 1
ATOM 755 C C . ALA A 1 94 ? 2.506 8.848 4.522 1.00 95.44 94 ALA A C 1
ATOM 757 O O . ALA A 1 94 ? 1.413 8.473 4.926 1.00 95.44 94 ALA A O 1
ATOM 758 N N . SER A 1 95 ? 3.061 9.999 4.917 1.00 96.19 95 SER A N 1
ATOM 759 C CA . SER A 1 95 ? 2.389 10.916 5.847 1.00 96.19 95 SER A CA 1
ATOM 760 C C . SER A 1 95 ? 1.072 11.457 5.277 1.00 96.19 95 SER A C 1
ATOM 762 O O . SER A 1 95 ? 0.084 11.576 5.998 1.00 96.19 95 SER A O 1
ATOM 764 N N . ALA A 1 96 ? 1.012 11.723 3.968 1.00 96.06 96 ALA A N 1
ATOM 765 C CA . ALA A 1 96 ? -0.210 12.207 3.331 1.00 96.06 96 ALA A CA 1
ATOM 766 C C . ALA A 1 96 ? -1.343 11.168 3.317 1.00 96.06 96 ALA A C 1
ATOM 768 O O . ALA A 1 96 ? -2.508 11.546 3.414 1.00 96.06 96 ALA A O 1
ATOM 769 N N . VAL A 1 97 ? -1.021 9.875 3.225 1.00 96.19 97 VAL A N 1
ATOM 770 C CA . VAL A 1 97 ? -2.011 8.780 3.183 1.00 96.19 97 VAL A CA 1
ATOM 771 C C . VAL A 1 97 ? -2.185 8.049 4.520 1.00 96.19 97 VAL A C 1
ATOM 773 O O . VAL A 1 97 ? -2.979 7.116 4.610 1.00 96.19 97 VAL A O 1
ATOM 776 N N . GLU A 1 98 ? -1.487 8.474 5.574 1.00 95.62 98 GLU A N 1
ATOM 777 C CA . GLU A 1 98 ? -1.483 7.809 6.885 1.00 95.62 98 GLU A CA 1
ATOM 778 C C . GLU A 1 98 ? -2.885 7.721 7.506 1.00 95.62 98 GLU A C 1
ATOM 780 O O . GLU A 1 98 ? -3.273 6.680 8.035 1.00 95.62 98 GLU A O 1
ATOM 785 N N . HIS A 1 99 ? -3.688 8.779 7.360 1.00 94.62 99 HIS A N 1
ATOM 786 C CA . HIS A 1 99 ? -5.071 8.835 7.845 1.00 94.62 99 HIS A CA 1
ATOM 787 C C . HIS A 1 99 ? -5.996 7.785 7.202 1.00 94.62 99 HIS A C 1
ATOM 789 O O . HIS A 1 99 ? -7.047 7.472 7.756 1.00 94.62 99 HIS A O 1
ATOM 795 N N . LEU A 1 100 ? -5.598 7.213 6.061 1.00 94.50 100 LEU A N 1
ATOM 796 C CA . LEU A 1 100 ? -6.309 6.128 5.382 1.00 94.50 100 LEU A CA 1
ATOM 797 C C . LEU A 1 100 ? -5.926 4.742 5.927 1.00 94.50 100 LEU A C 1
ATOM 799 O O . LEU A 1 100 ? -6.443 3.728 5.461 1.00 94.50 100 LEU A O 1
ATOM 803 N N . GLY A 1 101 ? -5.002 4.672 6.889 1.00 92.06 101 GLY A N 1
ATOM 804 C CA . GLY A 1 101 ? -4.445 3.421 7.403 1.00 92.06 101 GLY A CA 1
ATOM 805 C C . GLY A 1 101 ? -3.378 2.803 6.494 1.00 92.06 101 GLY A C 1
ATOM 806 O O . GLY A 1 101 ? -3.004 1.646 6.686 1.00 92.06 101 GLY A O 1
ATOM 807 N N . ILE A 1 102 ? -2.875 3.546 5.502 1.00 93.75 102 ILE A N 1
ATOM 808 C CA . ILE A 1 102 ? -1.785 3.098 4.629 1.00 93.75 102 ILE A CA 1
ATOM 809 C C . ILE A 1 102 ? -0.452 3.438 5.296 1.00 93.75 102 ILE A C 1
ATOM 811 O O . ILE A 1 102 ? -0.163 4.594 5.591 1.00 93.75 102 ILE A O 1
ATOM 815 N N . SER A 1 103 ? 0.378 2.420 5.521 1.00 91.62 103 SER A N 1
ATOM 816 C CA . SER A 1 103 ? 1.690 2.582 6.153 1.00 91.62 103 SER A CA 1
ATOM 817 C C . SER A 1 103 ? 2.830 2.695 5.146 1.00 91.62 103 SER A C 1
ATOM 819 O O . SER A 1 103 ? 2.804 2.140 4.046 1.00 91.62 103 SER A O 1
ATOM 821 N N . ARG A 1 104 ? 3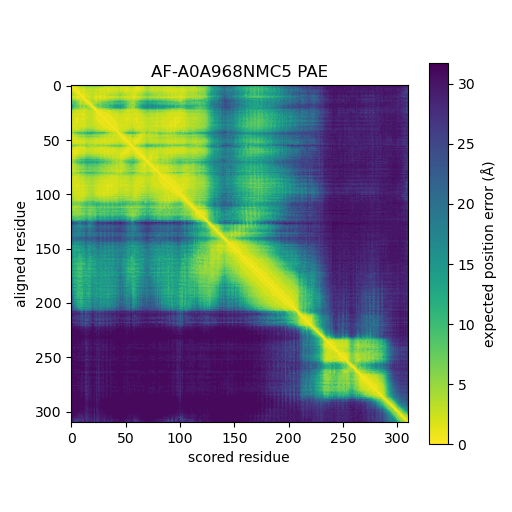.891 3.376 5.576 1.00 91.06 104 ARG A N 1
ATOM 822 C CA . ARG A 1 104 ? 5.156 3.506 4.857 1.00 91.06 104 ARG A CA 1
ATOM 823 C C . ARG A 1 104 ? 5.809 2.138 4.602 1.00 91.06 104 ARG A C 1
ATOM 825 O O . ARG A 1 104 ? 5.909 1.311 5.504 1.00 91.06 104 ARG A O 1
ATOM 832 N N . GLY A 1 105 ? 6.339 1.929 3.391 1.00 87.06 105 GLY A N 1
ATOM 833 C CA . GLY A 1 105 ? 7.146 0.739 3.078 1.00 87.06 105 GLY A CA 1
ATOM 834 C C . GLY A 1 105 ? 8.420 0.630 3.933 1.00 87.06 105 GLY A C 1
ATOM 835 O O . GLY A 1 105 ? 8.917 1.633 4.443 1.00 87.06 105 GLY A O 1
ATOM 836 N N . VAL A 1 106 ? 8.980 -0.576 4.063 1.00 86.19 106 VAL A N 1
ATOM 837 C CA . VAL A 1 106 ? 10.151 -0.842 4.921 1.00 86.19 106 VAL A CA 1
ATOM 838 C C . VAL A 1 106 ? 11.361 0.009 4.503 1.00 86.19 106 VAL A C 1
ATOM 840 O O . VAL A 1 106 ? 11.800 -0.033 3.351 1.00 86.19 106 VAL A O 1
ATOM 843 N N . ARG A 1 107 ? 11.925 0.774 5.448 1.00 85.88 107 ARG A N 1
ATOM 844 C CA . ARG A 1 107 ? 13.154 1.555 5.227 1.00 85.88 107 ARG A CA 1
ATOM 845 C C . ARG A 1 107 ? 14.353 0.630 5.027 1.00 85.88 107 ARG A C 1
ATOM 847 O O . ARG A 1 107 ? 14.507 -0.349 5.748 1.00 85.88 107 ARG A O 1
ATOM 854 N N . GLY A 1 108 ? 15.203 0.959 4.054 1.00 82.38 108 GLY A N 1
ATOM 855 C CA . GLY A 1 108 ? 16.364 0.130 3.714 1.00 82.38 108 GLY A CA 1
ATOM 856 C C . GLY A 1 108 ? 15.989 -1.235 3.134 1.00 82.38 108 GLY A C 1
ATOM 857 O O . GLY A 1 108 ? 16.768 -2.175 3.254 1.00 82.38 108 GLY A O 1
ATOM 858 N N . SER A 1 109 ? 14.794 -1.359 2.541 1.00 80.06 109 SER A N 1
ATOM 859 C CA . SER A 1 109 ? 14.379 -2.585 1.860 1.00 80.06 109 SER A CA 1
ATOM 860 C C . SER A 1 109 ? 15.435 -3.023 0.842 1.00 80.06 109 SER A C 1
ATOM 862 O O . SER A 1 109 ? 15.865 -2.228 0.008 1.00 80.06 109 SER A O 1
ATOM 864 N N . SER A 1 110 ? 15.823 -4.299 0.893 1.00 76.06 110 SER A N 1
ATOM 865 C CA . SER A 1 110 ? 16.697 -4.931 -0.102 1.00 76.06 110 SER A CA 1
ATOM 866 C C . SER A 1 110 ? 15.947 -5.347 -1.373 1.00 76.06 110 SER A C 1
ATOM 868 O O . SER A 1 110 ? 16.543 -5.954 -2.261 1.00 76.06 110 SER A O 1
ATOM 870 N N . ALA A 1 111 ? 14.639 -5.073 -1.455 1.00 74.19 111 ALA A N 1
ATOM 871 C CA . ALA A 1 111 ? 13.834 -5.385 -2.626 1.00 74.19 111 ALA A CA 1
ATOM 872 C C . ALA A 1 111 ? 14.314 -4.568 -3.832 1.00 74.19 111 ALA A C 1
ATOM 874 O O . ALA A 1 111 ? 14.432 -3.343 -3.768 1.00 74.19 111 ALA A O 1
ATOM 875 N N . THR A 1 112 ? 14.576 -5.256 -4.937 1.00 79.19 112 THR A N 1
ATOM 876 C CA . THR A 1 112 ? 14.941 -4.629 -6.207 1.00 79.19 112 THR A CA 1
ATOM 877 C C . THR A 1 112 ? 13.704 -4.488 -7.086 1.00 79.19 112 THR A C 1
ATOM 879 O O . THR A 1 112 ? 12.780 -5.299 -7.016 1.00 79.19 112 THR A O 1
ATOM 882 N N . TYR A 1 113 ? 13.665 -3.430 -7.900 1.00 79.44 113 TYR A N 1
ATOM 883 C CA . TYR A 1 113 ? 12.587 -3.254 -8.868 1.00 79.44 113 TYR A CA 1
ATOM 884 C C . TYR A 1 113 ? 12.574 -4.426 -9.853 1.00 79.44 113 TYR A C 1
ATOM 886 O O . TYR A 1 113 ? 13.603 -4.786 -10.428 1.00 79.44 113 TYR A O 1
ATOM 894 N N . MET A 1 114 ? 11.391 -4.989 -10.072 1.00 76.94 114 MET A N 1
ATOM 895 C CA . MET A 1 114 ? 11.148 -6.023 -11.067 1.00 76.94 114 MET A CA 1
ATOM 896 C C . MET A 1 114 ? 10.144 -5.496 -12.080 1.00 76.94 114 MET A C 1
ATOM 898 O O . MET A 1 114 ? 9.169 -4.839 -11.718 1.00 76.94 114 MET A O 1
ATOM 902 N N . SER A 1 115 ? 10.371 -5.800 -13.357 1.00 82.25 115 SER A N 1
ATOM 903 C CA . SER A 1 115 ? 9.385 -5.485 -14.385 1.00 82.25 115 SER A CA 1
ATOM 904 C C . SER A 1 115 ? 8.107 -6.297 -14.163 1.00 82.25 115 SER A C 1
ATOM 906 O O . SER A 1 115 ? 8.154 -7.430 -13.681 1.00 82.25 115 SER A O 1
ATOM 908 N N . ILE A 1 116 ? 6.965 -5.743 -14.574 1.00 79.50 116 ILE A N 1
ATOM 909 C CA . ILE A 1 116 ? 5.647 -6.384 -14.432 1.00 79.50 116 ILE A CA 1
ATOM 910 C C . ILE A 1 116 ? 5.637 -7.778 -15.083 1.00 79.50 116 ILE A C 1
ATOM 912 O O . ILE A 1 116 ? 5.177 -8.747 -14.484 1.00 79.50 116 ILE A O 1
ATOM 916 N N . LYS A 1 117 ? 6.228 -7.909 -16.279 1.00 76.69 117 LYS A N 1
ATOM 917 C CA . LYS A 1 117 ? 6.357 -9.194 -16.985 1.00 76.69 117 LYS A CA 1
ATOM 918 C C . LYS A 1 117 ? 7.144 -10.225 -16.168 1.00 76.69 117 LYS A C 1
ATOM 920 O O . LYS A 1 117 ? 6.733 -11.378 -16.091 1.00 76.69 117 LYS A O 1
ATOM 925 N N . LYS A 1 118 ? 8.257 -9.807 -15.555 1.00 74.06 118 LYS A N 1
ATOM 926 C CA . LYS A 1 118 ? 9.098 -10.673 -14.716 1.00 74.06 118 LYS A CA 1
ATOM 927 C C . LYS A 1 118 ? 8.384 -11.059 -13.420 1.00 74.06 118 LYS A C 1
ATOM 929 O O . LYS A 1 118 ? 8.484 -12.204 -12.999 1.00 74.06 118 LYS A O 1
ATOM 934 N N . TYR A 1 119 ? 7.635 -10.132 -12.826 1.00 72.75 119 TYR A N 1
ATOM 935 C CA . TYR A 1 119 ? 6.813 -10.394 -11.646 1.00 72.75 119 TYR A CA 1
ATOM 936 C C . TYR A 1 119 ? 5.747 -11.464 -11.920 1.00 72.75 119 TYR A C 1
ATOM 938 O O . TYR A 1 119 ? 5.710 -12.472 -11.224 1.00 72.75 119 TYR A O 1
ATOM 946 N N . TYR A 1 120 ? 4.930 -11.303 -12.967 1.00 70.50 120 TYR A N 1
ATOM 947 C CA . TYR A 1 120 ? 3.889 -12.287 -13.288 1.00 70.50 120 TYR A CA 1
ATOM 948 C C . TYR A 1 120 ? 4.454 -13.635 -13.729 1.00 70.50 120 TYR A C 1
ATOM 950 O O . TYR A 1 120 ? 3.875 -14.661 -13.384 1.00 70.50 120 TYR A O 1
ATOM 958 N N . ALA A 1 121 ? 5.587 -13.650 -14.439 1.00 74.00 121 ALA A N 1
ATOM 959 C CA . ALA A 1 121 ? 6.302 -14.893 -14.706 1.00 74.00 121 ALA A CA 1
ATOM 960 C C . ALA A 1 121 ? 6.680 -15.588 -13.392 1.00 74.00 121 ALA A C 1
ATOM 962 O O . ALA A 1 121 ? 6.428 -16.771 -13.243 1.00 74.00 121 ALA A O 1
ATOM 963 N N . ALA A 1 122 ? 7.193 -14.850 -12.407 1.00 70.25 122 ALA A N 1
ATOM 964 C CA . ALA A 1 122 ? 7.608 -15.447 -11.145 1.00 70.25 122 ALA A CA 1
ATOM 965 C C . ALA A 1 122 ? 6.451 -15.908 -10.242 1.00 70.25 122 ALA A C 1
ATOM 967 O O . ALA A 1 122 ? 6.616 -16.865 -9.491 1.00 70.25 122 ALA A O 1
ATOM 968 N N . VAL A 1 123 ? 5.299 -15.233 -10.281 1.00 69.31 123 VAL A N 1
ATOM 9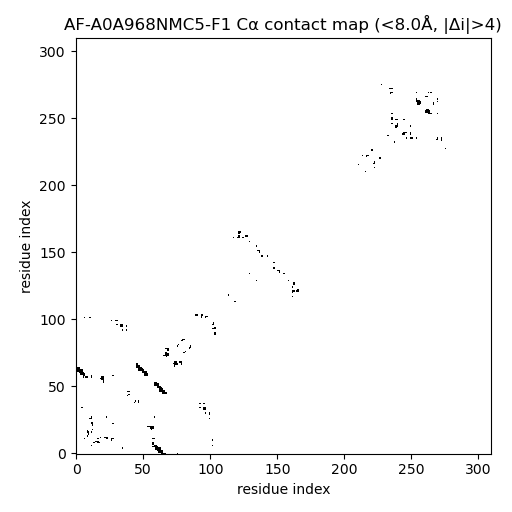69 C CA . VAL A 1 123 ? 4.126 -15.582 -9.455 1.00 69.31 123 VAL A CA 1
ATOM 970 C C . VAL A 1 123 ? 3.335 -16.753 -10.041 1.00 69.31 123 VAL A C 1
ATOM 972 O O . VAL A 1 123 ? 2.815 -17.562 -9.279 1.00 69.31 123 VAL A O 1
ATOM 975 N N . ASN A 1 124 ? 3.246 -16.846 -11.370 1.00 70.69 124 ASN A N 1
ATOM 976 C CA . ASN A 1 124 ? 2.450 -17.871 -12.053 1.00 70.69 124 ASN A CA 1
ATOM 977 C C . ASN A 1 124 ? 3.244 -19.137 -12.408 1.00 70.69 124 ASN A C 1
ATOM 979 O O . ASN A 1 124 ? 2.646 -20.093 -12.894 1.00 70.69 124 ASN A O 1
ATOM 983 N N . ASP A 1 125 ? 4.566 -19.142 -12.230 1.00 68.31 125 ASP A N 1
ATOM 984 C CA . ASP A 1 125 ? 5.384 -20.328 -12.476 1.00 68.31 125 ASP A CA 1
ATOM 985 C C . ASP A 1 125 ? 5.345 -21.258 -11.254 1.00 68.31 125 ASP A C 1
ATOM 987 O O . ASP A 1 125 ? 5.733 -20.884 -10.143 1.00 68.31 125 ASP A O 1
ATOM 991 N N . ASP A 1 126 ? 4.898 -22.496 -11.467 1.00 59.88 126 ASP A N 1
ATOM 992 C CA . ASP A 1 126 ? 4.819 -23.554 -10.450 1.00 59.88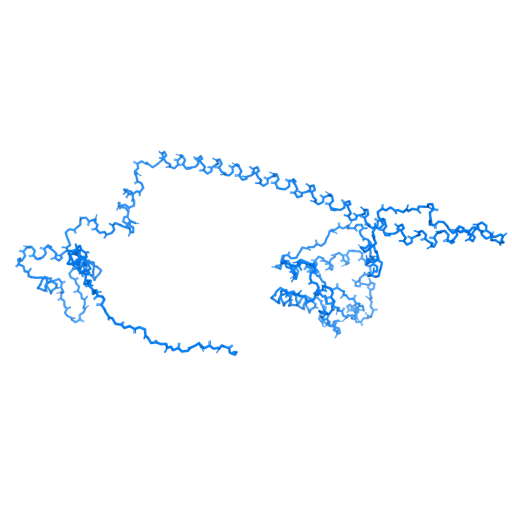 126 ASP A CA 1
ATOM 993 C C . ASP A 1 126 ? 6.205 -24.024 -9.970 1.00 59.88 126 ASP A C 1
ATOM 995 O O . ASP A 1 126 ? 6.312 -24.915 -9.119 1.00 59.88 126 ASP A O 1
ATOM 999 N N . SER A 1 127 ? 7.282 -23.457 -10.522 1.00 58.38 127 SER A N 1
ATOM 1000 C CA . SER A 1 127 ? 8.658 -23.931 -10.428 1.00 58.38 127 SER A CA 1
ATOM 1001 C C . SER A 1 127 ? 9.274 -23.795 -9.028 1.00 58.38 127 SER A C 1
ATOM 1003 O O . SER A 1 127 ? 10.231 -23.058 -8.802 1.00 58.38 127 SER A O 1
ATOM 1005 N N . GLN A 1 128 ? 8.797 -24.587 -8.072 1.00 56.94 128 GLN A N 1
ATOM 1006 C CA . GLN A 1 128 ? 9.525 -24.854 -6.830 1.00 56.94 128 GLN A CA 1
ATOM 1007 C C . GLN A 1 128 ? 10.709 -25.803 -7.059 1.00 56.94 128 GLN A C 1
ATOM 1009 O O . GLN A 1 128 ? 11.543 -25.967 -6.171 1.00 56.94 128 GLN A O 1
ATOM 1014 N N . ILE A 1 129 ? 10.781 -26.444 -8.231 1.00 61.06 129 ILE A N 1
ATOM 1015 C CA . ILE A 1 129 ? 11.786 -27.456 -8.550 1.00 61.06 129 ILE A CA 1
ATOM 1016 C C . ILE A 1 129 ? 12.317 -27.202 -9.961 1.00 61.06 129 ILE A C 1
ATOM 1018 O O . ILE A 1 129 ? 11.654 -27.492 -10.954 1.00 61.06 129 ILE A O 1
ATOM 1022 N N . LEU A 1 130 ? 13.534 -26.664 -10.042 1.00 68.88 130 LEU A N 1
ATOM 1023 C CA . LEU A 1 130 ? 14.304 -26.627 -11.280 1.00 68.88 130 LEU A CA 1
ATOM 1024 C C . LEU A 1 130 ? 14.822 -28.037 -11.575 1.00 68.88 130 LEU A C 1
ATOM 1026 O O . LEU A 1 130 ? 15.747 -28.508 -10.912 1.00 68.88 130 LEU A O 1
ATOM 1030 N N . ASP A 1 131 ? 14.249 -28.713 -12.569 1.00 71.75 131 ASP A N 1
ATOM 1031 C CA . ASP A 1 131 ? 14.794 -29.984 -13.048 1.00 71.75 131 ASP A CA 1
ATOM 1032 C C . ASP A 1 131 ? 16.004 -29.731 -13.955 1.00 71.75 131 ASP A C 1
ATOM 1034 O O . ASP A 1 131 ? 15.910 -29.700 -15.184 1.00 71.75 131 ASP A O 1
ATOM 1038 N N . LEU A 1 132 ? 17.166 -29.558 -13.321 1.00 71.44 132 LEU A N 1
ATOM 1039 C CA . LEU A 1 132 ? 18.449 -29.356 -13.996 1.00 71.44 132 LEU A CA 1
ATOM 1040 C C . LEU A 1 132 ? 18.700 -30.411 -15.081 1.00 71.44 132 LEU A C 1
ATOM 1042 O O . LEU A 1 132 ? 19.254 -30.081 -16.122 1.00 71.44 132 LEU A O 1
ATOM 1046 N N . SER A 1 133 ? 18.257 -31.658 -14.886 1.00 67.88 133 SER A N 1
ATOM 1047 C CA . SER A 1 133 ? 18.508 -32.744 -15.839 1.00 67.88 133 SER A CA 1
ATOM 1048 C C . SER A 1 133 ? 17.790 -32.558 -17.180 1.00 67.88 133 SER A C 1
ATOM 1050 O O . SER A 1 133 ? 18.270 -33.042 -18.204 1.00 67.88 133 SER A O 1
ATOM 1052 N N . ARG A 1 134 ? 16.672 -31.821 -17.192 1.00 68.19 134 ARG A N 1
ATOM 1053 C CA . ARG A 1 134 ? 15.870 -31.536 -18.392 1.00 68.19 134 ARG A CA 1
ATOM 1054 C C . ARG A 1 134 ? 16.141 -30.160 -18.995 1.00 68.19 134 ARG A C 1
ATOM 1056 O O . ARG A 1 134 ? 15.819 -29.950 -20.161 1.00 68.19 134 ARG A O 1
ATOM 1063 N N . SER A 1 135 ? 16.726 -29.242 -18.227 1.00 72.06 135 SER A N 1
ATOM 1064 C CA . SER A 1 135 ? 16.935 -27.849 -18.644 1.00 72.06 135 SER A CA 1
ATOM 1065 C C . SER A 1 135 ? 18.228 -27.606 -19.432 1.00 72.06 135 SER A C 1
ATOM 1067 O O . SER A 1 135 ? 18.390 -26.527 -20.002 1.00 72.06 135 SER A O 1
ATOM 1069 N N . PHE A 1 136 ? 19.159 -28.566 -19.488 1.00 80.06 136 PHE A N 1
ATOM 1070 C CA . PHE A 1 136 ? 20.388 -28.397 -20.271 1.00 80.06 136 PHE A CA 1
ATOM 1071 C C . PHE A 1 136 ? 20.143 -28.640 -21.770 1.00 80.06 136 PHE A C 1
ATOM 1073 O O . PHE A 1 136 ? 19.601 -29.682 -22.148 1.00 80.06 136 PHE A O 1
ATOM 1080 N N . PRO A 1 137 ? 20.558 -27.714 -22.654 1.00 82.44 137 PRO A N 1
ATOM 1081 C CA . PRO A 1 137 ? 20.440 -27.911 -24.088 1.00 82.44 137 PRO A CA 1
ATOM 1082 C C . PRO A 1 137 ? 21.405 -29.006 -24.557 1.00 82.44 137 PRO A C 1
ATOM 1084 O O . PRO A 1 137 ? 22.480 -29.195 -23.995 1.00 82.44 137 PRO A O 1
ATOM 1087 N N . GLN A 1 138 ? 21.051 -29.712 -25.631 1.00 82.69 138 GLN A N 1
ATOM 1088 C CA . GLN A 1 138 ? 21.946 -30.707 -26.223 1.00 82.69 138 GLN A CA 1
ATOM 1089 C C . GLN A 1 138 ? 23.210 -30.039 -26.788 1.00 82.69 138 GLN A C 1
ATOM 1091 O O . GLN A 1 138 ? 23.158 -28.925 -27.329 1.00 82.69 138 GLN A O 1
ATOM 1096 N N . ILE A 1 139 ? 24.345 -30.729 -26.660 1.00 82.12 139 ILE A N 1
ATOM 1097 C CA . ILE A 1 139 ? 25.640 -30.262 -27.164 1.00 82.12 139 ILE A CA 1
ATOM 1098 C C . ILE A 1 139 ? 25.655 -30.385 -28.690 1.00 82.12 139 ILE A C 1
ATOM 1100 O O . ILE A 1 139 ? 25.458 -31.467 -29.247 1.00 82.12 139 ILE A O 1
ATOM 1104 N N . ASN A 1 140 ? 25.938 -29.280 -29.376 1.00 84.50 140 ASN A N 1
ATOM 1105 C CA . ASN A 1 140 ? 26.113 -29.270 -30.823 1.00 84.50 140 ASN A CA 1
ATOM 1106 C C . ASN A 1 140 ? 27.559 -29.649 -31.188 1.00 84.50 140 ASN A C 1
ATOM 1108 O O . ASN A 1 140 ? 28.506 -29.102 -30.634 1.00 84.50 140 ASN A O 1
ATOM 1112 N N . LYS A 1 141 ? 27.748 -30.543 -32.173 1.00 77.31 141 LYS A N 1
ATOM 1113 C CA . LYS A 1 141 ? 29.072 -31.097 -32.550 1.00 77.31 141 LYS A CA 1
ATOM 1114 C C . LYS A 1 141 ? 30.125 -30.062 -32.993 1.00 77.31 141 LYS A C 1
ATOM 1116 O O . LYS A 1 141 ? 31.303 -30.390 -33.004 1.00 77.31 141 LYS A O 1
ATOM 1121 N N . HIS A 1 142 ? 29.710 -28.848 -33.361 1.00 81.06 142 HIS A N 1
ATOM 1122 C CA . HIS A 1 142 ? 30.582 -27.771 -33.857 1.00 81.06 142 HIS A CA 1
ATOM 1123 C C . HIS A 1 142 ? 30.543 -26.515 -32.967 1.00 81.06 142 HIS A C 1
ATOM 1125 O O . HIS A 1 142 ? 30.954 -25.441 -33.397 1.00 81.06 142 HIS A O 1
ATOM 1131 N N . GLU A 1 143 ? 29.998 -26.616 -31.753 1.00 85.12 143 GLU A N 1
ATOM 1132 C CA . GLU A 1 143 ? 29.886 -25.486 -30.829 1.00 85.12 143 GLU A CA 1
ATOM 1133 C C . GLU A 1 143 ? 31.120 -25.387 -29.920 1.00 85.12 143 GLU A C 1
ATOM 1135 O O . GLU A 1 143 ? 31.655 -26.394 -29.456 1.00 85.12 143 GLU A O 1
ATOM 1140 N N . THR A 1 144 ? 31.582 -24.162 -29.659 1.00 89.06 144 THR A N 1
ATOM 1141 C CA . THR A 1 144 ? 32.653 -23.906 -28.689 1.00 89.06 144 THR A CA 1
ATOM 1142 C C . THR A 1 144 ? 32.129 -24.002 -27.255 1.00 89.06 144 THR A C 1
ATOM 1144 O O . THR A 1 144 ? 30.957 -23.735 -26.985 1.00 89.06 144 THR A O 1
ATOM 1147 N N . ALA A 1 145 ? 33.007 -24.325 -26.301 1.00 87.12 145 ALA A N 1
ATOM 1148 C CA . ALA A 1 145 ? 32.631 -24.422 -24.888 1.00 87.12 145 ALA A CA 1
ATOM 1149 C C . ALA A 1 145 ? 31.996 -23.123 -24.344 1.00 87.12 145 ALA A C 1
ATOM 1151 O O . ALA A 1 145 ? 31.022 -23.183 -23.593 1.00 87.12 145 ALA A O 1
ATOM 1152 N N . ASP A 1 146 ? 32.491 -21.955 -24.771 1.00 87.19 146 ASP A N 1
ATOM 1153 C CA . ASP A 1 146 ? 31.956 -20.653 -24.355 1.00 87.19 146 ASP A CA 1
ATOM 1154 C C . ASP A 1 146 ? 30.553 -20.375 -24.903 1.00 87.19 146 ASP A C 1
ATOM 1156 O O . ASP A 1 146 ? 29.703 -19.871 -24.168 1.00 87.19 146 ASP A O 1
ATOM 1160 N N . SER A 1 147 ? 30.283 -20.744 -26.160 1.00 86.81 147 SER A N 1
ATOM 1161 C CA . SER A 1 147 ? 28.943 -20.625 -26.752 1.00 86.81 147 SER A CA 1
ATOM 1162 C C . SER A 1 147 ? 27.945 -21.506 -26.006 1.00 86.81 147 SER A C 1
ATOM 1164 O O . SER A 1 147 ? 26.880 -21.035 -25.601 1.00 86.81 147 SER A O 1
ATOM 1166 N N . TYR A 1 148 ? 28.327 -22.755 -25.719 1.00 88.06 148 TYR A N 1
ATOM 1167 C CA . TYR A 1 148 ? 27.481 -23.671 -24.963 1.00 88.06 148 TYR A CA 1
ATOM 1168 C C . TYR A 1 148 ? 27.183 -23.127 -23.560 1.00 88.06 148 TYR A C 1
ATOM 1170 O O . TYR A 1 148 ? 26.024 -23.095 -23.141 1.00 88.06 148 TYR A O 1
ATOM 1178 N N . ARG A 1 149 ? 28.210 -22.619 -22.861 1.00 86.75 149 ARG A N 1
ATOM 1179 C CA . ARG A 1 149 ? 28.067 -21.972 -21.548 1.00 86.75 149 ARG A CA 1
ATOM 1180 C C . ARG A 1 149 ? 27.082 -20.806 -21.603 1.00 86.75 149 ARG A C 1
ATOM 1182 O O . ARG A 1 149 ? 26.245 -20.688 -20.712 1.00 86.75 149 ARG A O 1
ATOM 1189 N N . GLN A 1 150 ? 27.159 -19.971 -22.636 1.00 86.94 150 GLN A N 1
ATOM 1190 C CA . GLN A 1 150 ? 26.279 -18.817 -22.766 1.00 86.94 150 GLN A CA 1
ATOM 1191 C C . GLN A 1 150 ? 24.819 -19.227 -22.981 1.00 86.94 150 GLN A C 1
ATOM 1193 O O . GLN A 1 150 ? 23.950 -18.721 -22.281 1.00 86.94 150 GLN A O 1
ATOM 1198 N N . ARG A 1 151 ? 24.544 -20.224 -23.832 1.00 86.50 151 ARG A N 1
ATOM 1199 C CA . ARG A 1 151 ? 23.173 -20.744 -24.006 1.00 86.50 151 ARG A CA 1
ATOM 1200 C C . ARG A 1 151 ? 22.606 -21.331 -22.717 1.00 86.50 151 ARG A C 1
ATOM 1202 O O . ARG A 1 151 ? 21.434 -21.135 -22.415 1.00 86.50 151 ARG A O 1
ATOM 1209 N N . VAL A 1 152 ? 23.430 -22.053 -21.955 1.00 86.12 152 VAL A N 1
ATOM 1210 C CA . VAL A 1 152 ? 23.031 -22.590 -20.645 1.00 86.12 152 VAL A CA 1
ATOM 1211 C C . VAL A 1 152 ? 22.641 -21.452 -19.701 1.00 86.12 152 VAL A C 1
ATOM 1213 O O . VAL A 1 152 ? 21.607 -21.531 -19.044 1.00 86.12 152 VAL A O 1
ATOM 1216 N N . ILE A 1 153 ? 23.433 -20.380 -19.665 1.00 85.62 153 ILE A N 1
ATOM 1217 C CA . ILE A 1 153 ? 23.140 -19.186 -18.866 1.00 85.62 153 ILE A CA 1
ATOM 1218 C C . ILE A 1 153 ? 21.838 -18.528 -19.325 1.00 85.62 153 ILE A C 1
ATOM 1220 O O . ILE A 1 153 ? 21.001 -18.212 -18.486 1.00 85.62 153 ILE A O 1
ATOM 1224 N N . ASP A 1 154 ? 21.631 -18.365 -20.629 1.00 84.62 154 ASP A N 1
ATOM 1225 C CA . ASP A 1 154 ? 20.438 -17.714 -21.176 1.00 84.62 154 ASP A CA 1
ATOM 1226 C C . ASP A 1 154 ? 19.150 -18.502 -20.878 1.00 84.62 154 ASP A C 1
ATOM 1228 O O . ASP A 1 154 ? 18.094 -17.905 -20.665 1.00 84.62 154 ASP A O 1
ATOM 1232 N N . ILE A 1 155 ? 19.236 -19.836 -20.806 1.00 82.19 155 ILE A N 1
ATOM 1233 C CA . ILE A 1 155 ? 18.116 -20.714 -20.432 1.00 82.19 155 ILE A CA 1
ATOM 1234 C C . ILE A 1 155 ? 17.864 -20.682 -18.919 1.00 82.19 155 ILE A C 1
ATOM 1236 O O . ILE A 1 155 ? 16.717 -20.570 -18.485 1.00 82.19 155 ILE A O 1
ATOM 1240 N N . LEU A 1 156 ? 18.921 -20.788 -18.108 1.00 82.31 156 LEU A N 1
ATOM 1241 C CA . LEU A 1 156 ? 18.791 -20.937 -16.657 1.00 82.31 156 LEU A CA 1
ATOM 1242 C C . LEU A 1 156 ? 18.557 -19.611 -15.931 1.00 82.31 156 LEU A C 1
ATOM 1244 O O . LEU A 1 156 ? 17.856 -19.602 -14.922 1.00 82.31 156 LEU A O 1
ATOM 1248 N N . ASN A 1 157 ? 19.111 -18.495 -16.409 1.00 83.94 157 ASN A N 1
ATOM 1249 C CA . ASN A 1 157 ? 19.011 -17.203 -15.726 1.00 83.94 157 ASN A CA 1
ATOM 1250 C C . ASN A 1 157 ? 17.560 -16.791 -15.439 1.00 83.94 157 ASN A C 1
ATOM 1252 O O . ASN A 1 157 ? 17.272 -16.502 -14.278 1.00 83.94 157 ASN A O 1
ATOM 1256 N N . PRO A 1 158 ? 16.624 -16.805 -16.410 1.00 79.50 158 PRO A N 1
ATOM 1257 C CA . PRO A 1 158 ? 15.233 -16.445 -16.137 1.00 79.50 158 PRO A CA 1
ATOM 1258 C C . PRO A 1 158 ? 14.597 -17.327 -15.054 1.00 79.50 158 PRO A C 1
ATOM 1260 O O . PRO A 1 158 ? 13.903 -16.821 -14.175 1.00 79.50 158 PRO A O 1
ATOM 1263 N N . GLN A 1 159 ? 14.883 -18.633 -15.074 1.00 76.38 159 GLN A N 1
ATOM 1264 C CA . GLN A 1 159 ? 14.355 -19.594 -14.099 1.00 76.38 159 GLN A CA 1
ATOM 1265 C C . GLN A 1 159 ? 14.945 -19.362 -12.701 1.00 76.38 159 GLN A C 1
ATOM 1267 O O . GLN A 1 159 ? 14.223 -19.342 -11.707 1.00 76.38 159 GLN A O 1
ATOM 1272 N N . LEU A 1 160 ? 16.255 -19.122 -12.609 1.00 80.06 160 LEU A N 1
ATOM 1273 C CA . LEU A 1 160 ? 16.928 -18.811 -11.346 1.00 80.06 160 LEU A CA 1
ATOM 1274 C C . LEU A 1 160 ? 16.448 -17.484 -10.755 1.00 80.06 160 LEU A C 1
ATOM 1276 O O . LEU A 1 160 ? 16.303 -17.370 -9.540 1.00 80.06 160 LEU A O 1
ATOM 1280 N N . GLU A 1 161 ? 16.178 -16.480 -11.588 1.00 78.50 161 GLU A N 1
ATOM 1281 C CA . GLU A 1 161 ? 15.610 -15.211 -11.135 1.00 78.50 161 GLU A CA 1
ATOM 1282 C C . GLU A 1 161 ? 14.215 -15.388 -10.520 1.00 78.50 161 GLU A C 1
ATOM 1284 O O . GLU A 1 161 ? 13.940 -14.802 -9.471 1.00 78.50 161 GLU A O 1
ATOM 1289 N N . ILE A 1 162 ? 13.363 -16.213 -11.137 1.00 76.88 162 ILE A N 1
ATOM 1290 C CA . ILE A 1 162 ? 12.037 -16.570 -10.613 1.00 76.88 162 ILE A CA 1
ATOM 1291 C C . ILE A 1 162 ? 12.168 -17.285 -9.264 1.00 76.88 162 ILE A C 1
ATOM 1293 O O . ILE A 1 162 ? 11.553 -16.870 -8.282 1.00 76.88 162 ILE A O 1
ATOM 1297 N N . ILE A 1 163 ? 13.025 -18.304 -9.181 1.00 78.94 163 ILE A N 1
ATOM 1298 C CA . ILE A 1 163 ? 13.238 -19.082 -7.953 1.00 78.94 163 ILE A CA 1
ATOM 1299 C C . ILE A 1 163 ? 13.768 -18.195 -6.826 1.00 78.94 163 ILE A C 1
ATOM 1301 O O . ILE A 1 163 ? 13.253 -18.234 -5.709 1.00 78.94 163 ILE A O 1
ATOM 1305 N N . ASN A 1 164 ? 14.764 -17.352 -7.105 1.00 80.75 164 ASN A N 1
ATOM 1306 C CA . ASN A 1 164 ? 15.313 -16.426 -6.117 1.00 80.75 164 ASN A CA 1
ATOM 1307 C C . ASN A 1 164 ? 14.247 -15.455 -5.595 1.00 80.75 164 ASN A C 1
ATOM 1309 O O . ASN A 1 164 ? 14.200 -15.186 -4.392 1.00 80.75 164 ASN A O 1
ATOM 1313 N N . TYR A 1 165 ? 13.365 -14.966 -6.472 1.00 78.56 165 TYR A N 1
ATOM 1314 C CA . TYR A 1 165 ? 12.233 -14.137 -6.069 1.00 78.56 165 TYR A CA 1
ATOM 1315 C C . TYR A 1 165 ? 11.269 -14.896 -5.144 1.00 78.56 165 TYR A C 1
ATOM 1317 O O . TYR A 1 165 ? 10.966 -14.422 -4.047 1.00 78.56 165 TYR A O 1
ATOM 1325 N N . GLN A 1 166 ? 10.844 -16.099 -5.538 1.00 79.44 166 GLN A N 1
ATOM 1326 C CA . GLN A 1 166 ? 9.935 -16.932 -4.746 1.00 79.44 166 GLN A CA 1
ATOM 1327 C C . GLN A 1 166 ? 10.523 -17.287 -3.368 1.00 79.44 166 GLN A C 1
ATOM 1329 O O . GLN A 1 166 ? 9.822 -17.239 -2.354 1.00 79.44 166 GLN A O 1
ATOM 1334 N N . LEU A 1 167 ? 11.820 -17.607 -3.303 1.00 82.12 167 LEU A N 1
ATOM 1335 C CA . LEU A 1 167 ? 12.534 -17.859 -2.047 1.00 82.12 167 LEU A CA 1
ATOM 1336 C C . LEU A 1 167 ? 12.583 -16.609 -1.156 1.00 82.12 167 LEU A C 1
ATOM 1338 O O . LEU A 1 167 ? 12.382 -16.710 0.058 1.00 82.12 167 LEU A O 1
ATOM 1342 N N . GLY A 1 168 ? 12.804 -15.434 -1.752 1.00 80.88 168 GLY A N 1
ATOM 1343 C CA . GLY A 1 168 ? 12.770 -14.147 -1.061 1.00 80.88 168 GLY A CA 1
ATOM 1344 C C . GLY A 1 168 ? 11.406 -13.855 -0.432 1.00 80.88 168 GLY A C 1
ATOM 1345 O O . GLY A 1 168 ? 11.333 -13.576 0.769 1.00 80.88 168 GLY A O 1
ATOM 1346 N N . GLU A 1 169 ? 10.322 -13.998 -1.201 1.00 79.25 169 GLU A N 1
ATOM 1347 C CA . GLU A 1 169 ? 8.959 -13.791 -0.695 1.00 79.25 169 GLU A CA 1
ATOM 1348 C C . GLU A 1 169 ? 8.596 -14.795 0.403 1.00 79.25 169 GLU A C 1
ATOM 1350 O O . GLU A 1 169 ? 8.065 -14.401 1.442 1.00 79.25 169 GLU A O 1
ATOM 1355 N N . ARG A 1 170 ? 8.963 -16.075 0.258 1.00 82.94 170 ARG A N 1
ATOM 1356 C CA . ARG A 1 170 ? 8.776 -17.077 1.323 1.00 82.94 170 ARG A CA 1
ATOM 1357 C C . ARG A 1 170 ? 9.505 -16.694 2.604 1.00 82.94 170 ARG A C 1
ATOM 1359 O O . ARG A 1 170 ? 8.917 -16.755 3.681 1.00 82.94 170 ARG A O 1
ATOM 1366 N N . SER A 1 171 ? 10.763 -16.264 2.503 1.00 83.38 171 SER A N 1
ATOM 1367 C CA . SER A 1 171 ? 11.535 -15.806 3.664 1.00 83.38 171 SER A CA 1
ATOM 1368 C C . SER A 1 171 ? 10.859 -14.617 4.358 1.00 83.38 171 SER A C 1
ATOM 1370 O O . SER A 1 171 ? 10.790 -14.568 5.589 1.00 83.38 171 SER A O 1
ATOM 1372 N N . ARG A 1 172 ? 10.305 -13.678 3.579 1.00 82.25 172 ARG A N 1
ATOM 1373 C CA . ARG A 1 172 ? 9.556 -12.524 4.090 1.00 82.25 172 ARG A CA 1
ATOM 1374 C C . ARG A 1 172 ? 8.280 -12.950 4.816 1.00 82.25 172 ARG A C 1
ATOM 1376 O O . ARG A 1 172 ? 8.073 -12.525 5.952 1.00 82.25 172 ARG A O 1
ATOM 1383 N N . LEU A 1 173 ? 7.480 -13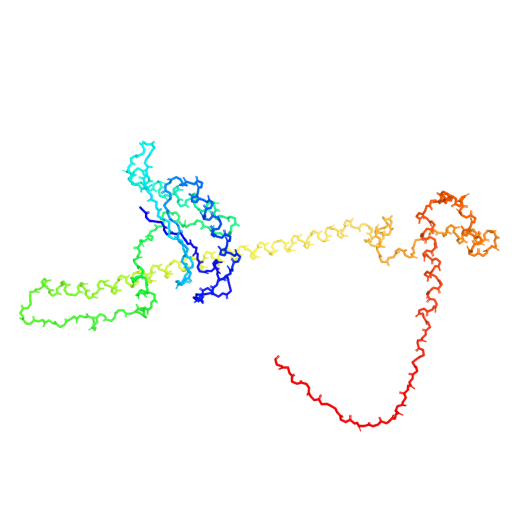.823 4.205 1.00 83.38 173 LEU A N 1
ATOM 1384 C CA . LEU A 1 173 ? 6.245 -14.349 4.793 1.00 83.38 173 LEU A CA 1
ATOM 1385 C C . LEU A 1 173 ? 6.517 -15.106 6.095 1.00 83.38 173 LEU A C 1
ATOM 1387 O O . LEU A 1 173 ? 5.825 -14.889 7.085 1.00 83.38 173 LEU A O 1
ATOM 1391 N N . VAL A 1 174 ? 7.565 -15.934 6.139 1.00 87.38 174 VAL A N 1
ATOM 1392 C CA . VAL A 1 174 ? 7.966 -16.652 7.360 1.00 87.38 174 VAL A CA 1
ATOM 1393 C C . VAL A 1 174 ? 8.320 -15.676 8.488 1.00 87.38 174 VAL A C 1
ATOM 1395 O O . VAL A 1 174 ? 7.873 -15.864 9.621 1.00 87.38 174 VAL A O 1
ATOM 1398 N N . LYS A 1 175 ? 9.064 -14.600 8.194 1.00 86.12 175 LYS A N 1
ATOM 1399 C CA . LYS A 1 175 ? 9.382 -13.553 9.184 1.00 86.12 175 LYS A CA 1
ATOM 1400 C C . LYS A 1 175 ? 8.128 -12.830 9.680 1.00 86.12 175 LYS A C 1
ATOM 1402 O O . LYS A 1 175 ? 7.988 -12.629 10.884 1.00 86.12 175 LYS A O 1
ATOM 1407 N N . GLN A 1 176 ? 7.213 -12.474 8.778 1.00 82.31 176 GLN A N 1
ATOM 1408 C CA . GLN A 1 176 ? 5.948 -11.828 9.142 1.00 82.31 176 GLN A CA 1
ATOM 1409 C C . GLN A 1 176 ? 5.072 -12.744 10.004 1.00 82.31 176 GLN A C 1
ATOM 1411 O O . GLN A 1 176 ? 4.561 -12.306 11.030 1.00 82.31 176 GLN A O 1
ATOM 1416 N N . HIS A 1 177 ? 4.952 -14.027 9.654 1.00 89.50 177 HIS A N 1
ATOM 1417 C CA . HIS A 1 177 ? 4.225 -15.007 10.463 1.00 89.50 177 HIS A CA 1
ATOM 1418 C C . HIS A 1 177 ? 4.816 -15.161 11.867 1.00 89.50 177 HIS A C 1
ATOM 1420 O O . HIS A 1 177 ? 4.063 -15.246 12.837 1.00 89.50 177 HIS A O 1
ATOM 1426 N N . ALA A 1 178 ? 6.146 -15.170 11.995 1.00 90.88 178 ALA A N 1
ATOM 1427 C CA . ALA A 1 178 ? 6.804 -15.218 13.297 1.00 90.88 178 ALA A CA 1
ATOM 1428 C C . ALA A 1 178 ? 6.474 -13.980 14.150 1.00 90.88 178 ALA A C 1
ATOM 1430 O O . ALA A 1 178 ? 6.096 -14.126 15.312 1.00 90.88 178 ALA A O 1
ATOM 1431 N N . GLN A 1 179 ? 6.535 -12.782 13.559 1.00 89.69 179 GLN A N 1
ATOM 1432 C CA . GLN A 1 179 ? 6.173 -11.530 14.234 1.00 89.69 179 GLN A CA 1
ATOM 1433 C C . GLN A 1 179 ? 4.703 -11.512 14.658 1.00 89.69 179 GLN A C 1
ATOM 1435 O O . GLN A 1 179 ? 4.409 -11.219 15.813 1.00 89.69 179 GLN A O 1
ATOM 1440 N N . LEU A 1 180 ? 3.787 -11.888 13.759 1.00 89.44 180 LEU A N 1
ATOM 1441 C CA . LEU A 1 180 ? 2.353 -11.957 14.051 1.00 89.44 180 LEU A CA 1
ATOM 1442 C C . LEU A 1 180 ? 2.054 -12.925 15.200 1.00 89.44 180 LEU A C 1
ATOM 1444 O O . LEU A 1 180 ? 1.254 -12.617 16.085 1.00 89.44 180 LEU A O 1
ATOM 1448 N N . LYS A 1 181 ? 2.728 -14.079 15.220 1.00 94.00 181 LYS A N 1
ATOM 1449 C CA . LYS A 1 181 ? 2.602 -15.064 16.298 1.00 94.00 181 LYS A CA 1
ATOM 1450 C C . LYS A 1 181 ? 3.082 -14.498 17.635 1.00 94.00 181 LYS A C 1
ATOM 1452 O O . LYS A 1 181 ? 2.413 -14.690 18.647 1.00 94.00 181 LYS A O 1
ATOM 1457 N N . GLU A 1 182 ? 4.203 -13.781 17.644 1.00 92.56 182 GLU A N 1
ATOM 1458 C CA . GLU A 1 182 ? 4.721 -13.125 18.848 1.00 92.56 182 GLU A CA 1
ATOM 1459 C C . GLU A 1 182 ? 3.776 -12.022 19.348 1.00 92.56 182 GLU A C 1
ATOM 1461 O O . GLU A 1 182 ? 3.473 -11.958 20.540 1.00 92.56 182 GLU A O 1
ATOM 1466 N N . THR A 1 183 ? 3.258 -11.178 18.450 1.00 92.31 183 THR A N 1
ATOM 1467 C CA . THR A 1 183 ? 2.301 -10.124 18.817 1.00 92.31 183 THR A CA 1
ATOM 1468 C C . THR A 1 183 ? 0.990 -10.698 19.339 1.00 92.31 183 THR A C 1
ATOM 1470 O O . THR A 1 183 ? 0.468 -10.201 20.334 1.00 92.31 183 THR A O 1
ATOM 1473 N N . ALA A 1 184 ? 0.484 -11.772 18.725 1.00 93.19 184 ALA A N 1
ATOM 1474 C CA . ALA A 1 184 ? -0.723 -12.452 19.182 1.00 93.19 184 ALA A CA 1
ATOM 1475 C C . ALA A 1 184 ? -0.523 -13.048 20.582 1.00 93.19 184 ALA A C 1
ATOM 1477 O O . ALA A 1 184 ? -1.377 -12.882 21.449 1.00 93.19 184 ALA A O 1
ATOM 1478 N N . PHE A 1 185 ? 0.636 -13.666 20.832 1.00 95.38 185 PHE A N 1
ATOM 1479 C CA . PHE A 1 185 ? 0.982 -14.188 22.151 1.00 95.38 185 PHE A CA 1
ATOM 1480 C C . PHE A 1 185 ? 1.025 -13.081 23.218 1.00 95.38 185 PHE A C 1
ATOM 1482 O O . PHE A 1 185 ? 0.401 -13.220 24.268 1.00 95.38 185 PHE A O 1
ATOM 1489 N N . LYS A 1 186 ? 1.690 -11.950 22.938 1.00 95.12 186 LYS A N 1
ATOM 1490 C CA . LYS A 1 186 ? 1.733 -10.792 23.853 1.00 95.12 186 LYS A CA 1
ATOM 1491 C C . LYS A 1 186 ? 0.345 -10.197 24.111 1.00 95.12 186 LYS A C 1
ATOM 1493 O O . LYS A 1 186 ? 0.028 -9.865 25.250 1.00 95.12 186 LYS A O 1
ATOM 1498 N N . SER A 1 187 ? -0.485 -10.080 23.072 1.00 94.88 187 SER A N 1
ATOM 1499 C CA . SER A 1 187 ? -1.863 -9.592 23.188 1.00 94.88 187 SER A CA 1
ATOM 1500 C C . SER A 1 187 ? -2.708 -10.497 24.083 1.00 94.88 187 SER A C 1
ATOM 1502 O O . SER A 1 187 ? -3.472 -10.001 24.906 1.00 94.88 187 SER A O 1
ATOM 1504 N N . GLU A 1 188 ? -2.558 -11.816 23.957 1.00 95.31 188 GLU A N 1
ATOM 1505 C CA . GLU A 1 188 ? -3.292 -12.781 24.777 1.00 95.31 188 GLU A CA 1
ATOM 1506 C C . GLU A 1 188 ? -2.839 -12.747 26.243 1.00 95.31 188 GLU A C 1
ATOM 1508 O O . GLU A 1 188 ? -3.674 -12.745 27.146 1.00 95.31 188 GLU A O 1
ATOM 1513 N N . GLN A 1 189 ? -1.532 -12.626 26.500 1.00 95.62 189 GLN A N 1
ATOM 1514 C CA . GLN A 1 189 ? -1.019 -12.423 27.860 1.00 95.62 189 GLN A CA 1
ATOM 1515 C C . GLN A 1 189 ? -1.568 -11.140 28.493 1.00 95.62 189 GLN A C 1
ATOM 1517 O O . GLN A 1 189 ? -2.010 -11.158 29.642 1.00 95.62 189 GLN A O 1
ATOM 1522 N N . LEU A 1 190 ? -1.574 -10.034 27.745 1.00 95.69 190 LEU A N 1
ATOM 1523 C CA . LEU A 1 190 ? -2.128 -8.771 28.224 1.00 95.69 190 LEU A CA 1
ATOM 1524 C C . LEU A 1 190 ? -3.631 -8.890 28.508 1.00 95.69 190 LEU A C 1
ATOM 1526 O O . LEU A 1 190 ? -4.097 -8.396 29.533 1.00 95.69 190 LEU A O 1
ATOM 1530 N N . ARG A 1 191 ? -4.387 -9.585 27.647 1.00 95.44 191 ARG A N 1
ATOM 1531 C CA . ARG A 1 191 ? -5.817 -9.854 27.859 1.00 95.44 191 ARG A CA 1
ATOM 1532 C C . ARG A 1 191 ? -6.054 -10.572 29.187 1.00 95.44 191 ARG A C 1
ATOM 1534 O O . ARG A 1 191 ? -6.873 -10.117 29.978 1.00 95.44 191 ARG A O 1
ATOM 1541 N N . GLN A 1 192 ? -5.290 -11.626 29.466 1.00 96.00 192 GLN A N 1
ATOM 1542 C CA . GLN A 1 192 ? -5.391 -12.385 30.718 1.00 96.00 192 GLN A CA 1
ATOM 1543 C C . GLN A 1 192 ? -5.043 -11.533 31.949 1.00 96.00 192 GLN A C 1
ATOM 1545 O O . GLN A 1 192 ? -5.713 -11.625 32.976 1.00 96.00 192 GLN A O 1
ATOM 1550 N N . GLN A 1 193 ? -4.027 -10.668 31.850 1.00 96.25 193 GLN A N 1
ATOM 1551 C CA . GLN A 1 193 ? -3.670 -9.736 32.927 1.00 96.25 193 GLN A CA 1
ATOM 1552 C C . GLN A 1 193 ? -4.788 -8.726 33.206 1.00 96.25 193 GLN A C 1
ATOM 1554 O O . GLN A 1 193 ? -5.123 -8.482 34.364 1.00 96.25 193 GLN A O 1
ATOM 1559 N N . LEU A 1 194 ? -5.382 -8.160 32.153 1.00 95.38 194 LEU A N 1
ATOM 1560 C CA . LEU A 1 194 ? -6.497 -7.224 32.275 1.00 95.38 194 LEU A CA 1
ATOM 1561 C C . LEU A 1 194 ? -7.742 -7.901 32.857 1.00 95.38 194 LEU A C 1
ATOM 1563 O O . LEU A 1 194 ? -8.388 -7.323 33.725 1.00 95.38 194 LEU A O 1
ATOM 1567 N N . GLU A 1 195 ? -8.059 -9.126 32.434 1.00 96.00 195 GLU A N 1
ATOM 1568 C CA . GLU A 1 195 ? -9.169 -9.911 32.990 1.00 96.00 195 GLU A CA 1
ATOM 1569 C C . GLU A 1 195 ? -8.975 -10.175 34.494 1.00 96.00 195 GLU A C 1
ATOM 1571 O O . GLU A 1 195 ? -9.902 -9.977 35.285 1.00 96.00 195 GLU A O 1
ATOM 1576 N N . ALA A 1 196 ? -7.760 -10.542 34.913 1.00 95.31 196 ALA A N 1
ATOM 1577 C CA . ALA A 1 196 ? -7.424 -10.733 36.323 1.00 95.31 196 ALA A CA 1
ATOM 1578 C C . ALA A 1 196 ? -7.530 -9.431 37.138 1.00 95.31 196 ALA A C 1
ATOM 1580 O O . ALA A 1 196 ? -8.044 -9.442 38.260 1.00 95.31 196 ALA A O 1
ATOM 1581 N N . GLU A 1 197 ? -7.085 -8.300 36.584 1.00 95.50 197 GLU A N 1
ATOM 1582 C CA . GLU A 1 197 ? -7.183 -7.005 37.261 1.00 95.50 197 GLU A CA 1
ATOM 1583 C C . GLU A 1 197 ? -8.635 -6.516 37.345 1.00 95.50 197 GLU A C 1
ATOM 1585 O O . GLU A 1 197 ? -9.047 -6.017 38.391 1.00 95.50 197 GLU A O 1
ATOM 1590 N N . ILE A 1 198 ? -9.451 -6.729 36.306 1.00 94.88 198 ILE A N 1
ATOM 1591 C CA . ILE A 1 198 ? -10.896 -6.455 36.346 1.00 94.88 198 ILE A CA 1
ATOM 1592 C C . ILE A 1 198 ? -11.549 -7.246 37.478 1.00 94.88 198 ILE A C 1
ATOM 1594 O O . ILE A 1 198 ? -12.290 -6.666 38.271 1.00 94.88 198 ILE A O 1
ATOM 1598 N N . LEU A 1 199 ? -11.247 -8.541 37.601 1.00 94.50 199 LEU A N 1
ATOM 1599 C CA . LEU A 1 199 ? -11.790 -9.373 38.673 1.00 94.50 199 LEU A CA 1
ATOM 1600 C C . LEU A 1 199 ? -11.365 -8.853 40.055 1.00 94.50 199 LEU A C 1
ATOM 1602 O O . LEU A 1 199 ? -12.184 -8.742 40.969 1.00 94.50 199 LEU A O 1
ATOM 1606 N N . ARG A 1 200 ? -10.091 -8.479 40.209 1.00 93.62 200 ARG A N 1
ATOM 1607 C CA . ARG A 1 200 ? -9.561 -7.912 41.454 1.00 93.62 200 ARG A CA 1
ATOM 1608 C C . ARG A 1 200 ? -10.247 -6.597 41.822 1.00 93.62 200 ARG A C 1
ATOM 1610 O O . ARG A 1 200 ? -10.610 -6.399 42.984 1.00 93.62 200 ARG A O 1
ATOM 1617 N N . LEU A 1 201 ? -10.423 -5.708 40.848 1.00 89.25 201 LEU A N 1
ATOM 1618 C CA . LEU A 1 201 ? -11.112 -4.436 41.031 1.00 89.25 201 LEU A CA 1
ATOM 1619 C C . LEU A 1 201 ? -12.575 -4.662 41.403 1.00 89.25 201 LEU A C 1
ATOM 1621 O O . LEU A 1 201 ? -13.031 -4.050 42.359 1.00 89.25 201 LEU A O 1
ATOM 1625 N N . GLN A 1 202 ? -13.275 -5.587 40.742 1.00 88.25 202 GLN A N 1
ATOM 1626 C CA . GLN A 1 202 ? -14.655 -5.948 41.078 1.00 88.25 202 GLN A CA 1
ATOM 1627 C C . GLN A 1 202 ? -14.789 -6.435 42.524 1.00 88.25 202 GLN A C 1
ATOM 1629 O O . GLN A 1 202 ? -15.674 -5.971 43.240 1.00 88.25 202 GLN A O 1
ATOM 1634 N N . VAL A 1 203 ? -13.889 -7.312 42.984 1.00 88.19 203 VAL A N 1
ATOM 1635 C CA . VAL A 1 203 ? -13.871 -7.770 44.383 1.00 88.19 203 VAL A CA 1
ATOM 1636 C C . VAL A 1 203 ? -13.626 -6.602 45.337 1.00 88.19 203 VAL A C 1
ATOM 1638 O O . VAL A 1 203 ? -14.330 -6.468 46.335 1.00 88.19 203 VAL A O 1
ATOM 1641 N N . LYS A 1 204 ? -12.669 -5.720 45.027 1.00 85.75 204 LYS A N 1
ATOM 1642 C CA . LYS A 1 204 ? -12.385 -4.537 45.850 1.00 85.75 204 LYS A CA 1
ATOM 1643 C C . LYS A 1 204 ? -13.576 -3.575 45.893 1.00 85.75 204 LYS A C 1
ATOM 1645 O O . LYS A 1 204 ? -13.887 -3.050 46.955 1.00 85.75 204 LYS A O 1
ATOM 1650 N N . THR A 1 205 ? -14.262 -3.359 44.772 1.00 82.19 205 THR A N 1
ATOM 1651 C CA . THR A 1 205 ? -15.486 -2.552 44.715 1.00 82.19 205 THR A CA 1
ATOM 1652 C C . THR A 1 205 ? -16.599 -3.187 45.541 1.00 82.19 205 THR A C 1
ATOM 1654 O O . THR A 1 205 ? -17.247 -2.474 46.295 1.00 82.19 205 THR A O 1
ATOM 1657 N N . ALA A 1 206 ? -16.781 -4.509 45.470 1.00 76.25 206 ALA A N 1
ATOM 1658 C CA . ALA A 1 206 ? -17.765 -5.223 46.283 1.00 76.25 206 ALA A CA 1
ATOM 1659 C C . ALA A 1 206 ? -17.459 -5.138 47.790 1.00 76.25 206 ALA A C 1
ATOM 1661 O O . ALA A 1 206 ? -18.376 -5.017 48.591 1.00 76.25 206 ALA A O 1
ATOM 1662 N N . GLN A 1 207 ? -16.180 -5.152 48.183 1.00 73.25 207 GLN A N 1
ATOM 1663 C CA . GLN A 1 207 ? -15.759 -4.979 49.581 1.00 73.25 207 GLN A CA 1
ATOM 1664 C C . GLN A 1 207 ? -15.925 -3.544 50.098 1.00 73.25 207 GLN A C 1
ATOM 1666 O O . GLN A 1 207 ? -16.089 -3.352 51.295 1.00 73.25 207 GLN A O 1
ATOM 1671 N N . LEU A 1 208 ? -15.851 -2.546 49.213 1.00 68.94 208 LEU A N 1
ATOM 1672 C CA . LEU A 1 208 ? -16.060 -1.130 49.541 1.00 68.94 208 LEU A CA 1
ATOM 1673 C C . LEU A 1 208 ? -17.532 -0.701 49.418 1.00 68.94 208 LEU A C 1
ATOM 1675 O O . LEU A 1 208 ? -17.879 0.421 49.781 1.00 68.94 208 LEU A O 1
ATOM 1679 N N . GLN A 1 209 ? -18.401 -1.559 48.879 1.00 59.56 209 GLN A N 1
ATOM 1680 C CA . GLN A 1 209 ? -19.842 -1.338 48.858 1.00 59.56 209 GLN A CA 1
ATOM 1681 C C . GLN A 1 209 ? -20.428 -1.680 50.234 1.00 59.56 209 GLN A C 1
ATOM 1683 O O . GLN A 1 209 ? -20.973 -2.758 50.441 1.00 59.56 209 GLN A O 1
ATOM 1688 N N . ASP A 1 210 ? -20.360 -0.730 51.170 1.00 56.72 210 ASP A N 1
ATOM 1689 C CA . ASP A 1 210 ? -21.031 -0.836 52.479 1.00 56.72 210 ASP A CA 1
ATOM 1690 C C . ASP A 1 210 ? -22.569 -0.853 52.359 1.00 56.72 210 ASP A C 1
ATOM 1692 O O . ASP A 1 210 ? -23.279 -1.241 53.287 1.00 56.72 210 ASP A O 1
ATOM 1696 N N . LEU A 1 211 ? -23.101 -0.437 51.205 1.00 55.72 211 LEU A N 1
ATOM 1697 C CA . LEU A 1 211 ? -24.527 -0.391 50.909 1.00 55.72 211 LEU A CA 1
ATOM 1698 C C . LEU A 1 211 ? -24.812 -1.061 49.556 1.00 55.72 211 LEU A C 1
ATOM 1700 O O . LEU A 1 211 ? -24.150 -0.736 48.564 1.00 55.72 211 LEU A O 1
ATOM 1704 N N . PRO A 1 212 ? -25.821 -1.948 49.488 1.00 63.75 212 PRO A N 1
ATOM 1705 C CA . PRO A 1 212 ? -26.336 -2.494 48.240 1.00 63.75 212 PRO A CA 1
ATOM 1706 C C . PRO A 1 212 ? -26.574 -1.391 47.196 1.00 63.75 212 PRO A C 1
ATOM 1708 O O . PRO A 1 212 ? -27.126 -0.330 47.499 1.00 63.75 212 PRO A O 1
ATOM 1711 N N . GLN A 1 213 ? -26.121 -1.613 45.961 1.00 59.00 213 GLN A N 1
ATOM 1712 C CA . GLN A 1 213 ? -26.106 -0.600 44.896 1.00 59.00 213 GLN A CA 1
ATOM 1713 C C . GLN A 1 213 ? -27.514 -0.065 44.564 1.00 59.00 213 GLN A C 1
ATOM 1715 O O . GLN A 1 213 ? -27.676 1.074 44.134 1.00 59.00 213 GLN A O 1
ATOM 1720 N N . ASP A 1 214 ? -28.536 -0.875 44.821 1.00 56.41 214 ASP A N 1
ATOM 1721 C CA . ASP A 1 214 ? -29.959 -0.556 44.765 1.00 56.41 214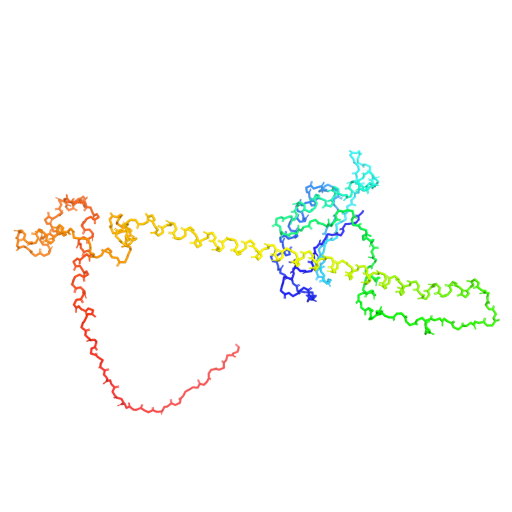 ASP A CA 1
ATOM 1722 C C . ASP A 1 214 ? -30.431 0.365 45.900 1.00 56.41 214 ASP A C 1
ATOM 1724 O O . ASP A 1 214 ? -31.263 1.236 45.642 1.00 56.41 214 ASP A O 1
ATOM 1728 N N . LEU A 1 215 ? -29.884 0.233 47.115 1.00 54.84 215 LEU A N 1
ATOM 1729 C CA . LEU A 1 215 ? -30.118 1.162 48.229 1.00 54.84 215 LEU A CA 1
ATOM 1730 C C . LEU A 1 215 ? -29.409 2.499 47.997 1.00 54.84 215 LEU A C 1
ATOM 1732 O O . LEU A 1 215 ? -30.013 3.549 48.184 1.00 54.84 215 LEU A O 1
ATOM 1736 N N . VAL A 1 216 ? -28.173 2.485 47.493 1.00 57.78 216 VAL A N 1
ATOM 1737 C CA . VAL A 1 216 ? -27.458 3.719 47.116 1.00 57.78 216 VAL A CA 1
ATOM 1738 C C . VAL A 1 216 ? -28.175 4.438 45.969 1.00 57.78 216 VAL A C 1
ATOM 1740 O O . VAL A 1 216 ? -28.381 5.647 46.024 1.00 57.78 216 VAL A O 1
ATOM 1743 N N . ALA A 1 217 ? -28.624 3.706 44.944 1.00 54.88 217 ALA A N 1
ATOM 1744 C CA . ALA A 1 217 ? -29.420 4.271 43.855 1.00 54.88 217 ALA A CA 1
ATOM 1745 C C . ALA A 1 217 ? -30.807 4.758 44.315 1.00 54.88 217 ALA A C 1
ATOM 1747 O O . ALA A 1 217 ? -31.356 5.676 43.705 1.00 54.88 217 ALA A O 1
ATOM 1748 N N . TYR A 1 218 ? -31.378 4.161 45.368 1.00 52.12 218 TYR A N 1
ATOM 1749 C CA . TYR A 1 218 ? -32.612 4.619 46.008 1.00 52.12 218 TYR A CA 1
ATOM 1750 C C . TYR A 1 218 ? -32.400 5.943 46.761 1.00 52.12 218 TYR A C 1
ATOM 1752 O O . TYR A 1 218 ? -33.131 6.895 46.495 1.00 52.12 218 TYR A O 1
ATOM 1760 N N . GLU A 1 219 ? -31.370 6.042 47.607 1.00 53.66 219 GLU A N 1
ATOM 1761 C CA . GLU A 1 219 ? -31.049 7.264 48.367 1.00 53.66 219 GLU A CA 1
ATOM 1762 C C . GLU A 1 219 ? -30.589 8.423 47.465 1.00 53.66 219 GLU A C 1
ATOM 1764 O O . GLU A 1 219 ? -30.910 9.582 47.717 1.00 53.66 219 GLU A O 1
ATOM 1769 N N . LEU A 1 220 ? -29.891 8.124 46.362 1.00 54.38 220 LEU A N 1
ATOM 1770 C CA . LEU A 1 220 ? -29.483 9.118 45.360 1.00 54.38 220 LEU A CA 1
ATOM 1771 C C . LEU A 1 220 ? -30.583 9.446 44.330 1.00 54.38 220 LEU A C 1
ATOM 1773 O O . LEU A 1 220 ? -30.378 10.310 43.478 1.00 54.38 220 LEU A O 1
ATOM 1777 N N . GLY A 1 221 ? -31.734 8.763 44.361 1.00 52.34 221 GLY A N 1
ATOM 1778 C CA . GLY A 1 221 ? -32.854 9.005 43.439 1.00 52.34 221 GLY A CA 1
ATOM 1779 C C . GLY A 1 221 ? -32.614 8.581 41.979 1.00 52.34 221 GLY A C 1
ATOM 1780 O O . GLY A 1 221 ? -33.344 9.008 41.085 1.00 52.34 221 GLY A O 1
ATOM 1781 N N . LEU A 1 222 ? -31.613 7.734 41.723 1.00 48.56 222 LEU A N 1
ATOM 1782 C CA . LEU A 1 222 ? -31.155 7.311 40.387 1.00 48.56 222 LEU A CA 1
ATOM 1783 C C . LEU A 1 222 ? -31.816 6.011 39.883 1.00 48.56 222 LEU A C 1
ATOM 1785 O O . LEU A 1 222 ? -31.435 5.462 38.848 1.00 48.56 222 LEU A O 1
ATOM 1789 N N . ASN A 1 223 ? -32.798 5.479 40.611 1.00 51.28 223 ASN A N 1
ATOM 1790 C CA . ASN A 1 223 ? -33.416 4.193 40.299 1.00 51.28 223 ASN A CA 1
ATOM 1791 C C . ASN A 1 223 ? -34.511 4.321 39.213 1.00 51.28 223 ASN A C 1
ATOM 1793 O O . ASN A 1 223 ? -35.690 4.521 39.513 1.00 51.28 223 ASN A O 1
ATOM 1797 N N . ASN A 1 224 ? -34.131 4.168 37.938 1.00 47.59 224 ASN A N 1
ATOM 1798 C CA . ASN A 1 224 ? -35.022 4.342 36.775 1.00 47.59 224 ASN A CA 1
ATOM 1799 C C . ASN A 1 224 ? -36.210 3.360 36.714 1.00 47.59 224 ASN A C 1
ATOM 1801 O O . ASN A 1 224 ? -37.228 3.678 36.109 1.00 47.59 224 ASN A O 1
ATOM 1805 N N . ASN A 1 225 ? -36.127 2.197 37.371 1.00 43.69 225 ASN A N 1
ATOM 1806 C CA . ASN A 1 225 ? -37.204 1.192 37.368 1.00 43.69 225 ASN A CA 1
ATOM 1807 C C . ASN A 1 225 ? -38.065 1.195 38.643 1.00 43.69 225 ASN A C 1
ATOM 1809 O O . ASN A 1 225 ? -39.003 0.404 38.756 1.00 43.69 225 ASN A O 1
ATOM 1813 N N . LYS A 1 226 ? -37.779 2.082 39.606 1.00 45.84 226 LYS A N 1
ATOM 1814 C CA . LYS A 1 226 ? -38.539 2.207 40.861 1.00 45.84 226 LYS A CA 1
ATOM 1815 C C . LYS A 1 226 ? -38.850 3.654 41.260 1.00 45.84 226 LYS A C 1
ATOM 1817 O O . LYS A 1 226 ? -39.194 3.893 42.414 1.00 45.84 226 LYS A O 1
ATOM 1822 N N . GLN A 1 227 ? -38.922 4.590 40.309 1.00 43.81 227 GLN A N 1
ATOM 1823 C CA . GLN A 1 227 ? -39.580 5.900 40.508 1.00 43.81 227 GLN A CA 1
ATOM 1824 C C . GLN A 1 227 ? -41.102 5.812 40.801 1.00 43.81 227 GLN A C 1
ATOM 1826 O O . GLN A 1 227 ? -41.835 6.783 40.654 1.00 43.81 227 GLN A O 1
ATOM 1831 N N . LEU A 1 228 ? -41.613 4.655 41.234 1.00 39.53 228 LEU A N 1
ATOM 1832 C CA . LEU A 1 228 ? -43.005 4.463 41.643 1.00 39.53 228 LEU A CA 1
ATOM 1833 C C . LEU A 1 228 ? -43.185 4.291 43.156 1.00 39.53 228 LEU A C 1
ATOM 1835 O O . LEU A 1 228 ? -44.322 4.303 43.620 1.00 39.53 228 LEU A O 1
ATOM 1839 N N . TYR A 1 229 ? -42.107 4.165 43.935 1.00 40.88 229 TYR A N 1
ATOM 1840 C CA . TYR A 1 229 ? -42.202 3.951 45.380 1.00 40.88 229 TYR A CA 1
ATOM 1841 C C . TYR A 1 229 ? -41.084 4.676 46.140 1.00 40.88 229 TYR A C 1
ATOM 1843 O O . TYR A 1 229 ? -40.277 4.045 46.811 1.00 40.88 229 TYR A O 1
ATOM 1851 N N . THR A 1 230 ? -41.084 6.009 46.098 1.00 39.41 230 THR A N 1
ATOM 1852 C CA . THR A 1 230 ? -40.550 6.788 47.223 1.00 39.41 230 THR A CA 1
ATOM 1853 C C . THR A 1 230 ? -41.707 7.530 47.861 1.00 39.41 230 THR A C 1
ATOM 1855 O O . THR A 1 230 ? -42.418 8.324 47.247 1.00 39.41 230 THR A O 1
ATOM 1858 N N . ILE A 1 231 ? -41.925 7.159 49.111 1.00 40.88 231 ILE A N 1
ATOM 1859 C CA . ILE A 1 231 ? -42.958 7.611 50.019 1.00 40.88 231 ILE A CA 1
ATOM 1860 C C . ILE A 1 231 ? -42.717 9.095 50.317 1.00 40.88 231 ILE A C 1
ATOM 1862 O O . ILE A 1 231 ? -42.104 9.468 51.306 1.00 40.88 231 ILE A O 1
ATOM 1866 N N . ALA A 1 232 ? -43.245 9.957 49.462 1.00 39.69 232 ALA A N 1
ATOM 1867 C CA . ALA A 1 232 ? -43.788 11.231 49.889 1.00 39.69 232 ALA A CA 1
ATOM 1868 C C . ALA A 1 232 ? -45.260 11.193 49.497 1.00 39.69 232 ALA A C 1
ATOM 1870 O O . ALA A 1 232 ? -45.599 11.021 48.327 1.00 39.69 232 ALA A O 1
ATOM 1871 N N . LYS A 1 233 ? -46.148 11.278 50.493 1.00 52.38 233 LYS A N 1
ATOM 1872 C CA . LYS A 1 233 ? -47.584 11.479 50.276 1.00 52.38 233 LYS A CA 1
ATOM 1873 C C . LYS A 1 233 ? -47.733 12.611 49.259 1.00 52.38 233 LYS A C 1
ATOM 1875 O O . LYS A 1 233 ? -47.412 13.753 49.576 1.00 52.38 233 LYS A O 1
ATOM 1880 N N . ASN A 1 234 ? -48.142 12.267 48.039 1.00 62.22 234 ASN A N 1
ATOM 1881 C CA . ASN A 1 234 ? -48.271 13.216 46.942 1.00 62.22 234 ASN A CA 1
ATOM 1882 C C . ASN A 1 234 ? -49.123 14.398 47.424 1.00 62.22 234 ASN A C 1
ATOM 1884 O O . ASN A 1 234 ? -50.145 14.173 48.079 1.00 62.22 234 ASN A O 1
ATOM 1888 N N . SER A 1 235 ? -48.713 15.635 47.138 1.00 61.28 235 SER A N 1
ATOM 1889 C CA . SER A 1 235 ? -49.381 16.847 47.651 1.00 61.28 235 SER A CA 1
ATOM 1890 C C . SER A 1 235 ? -50.885 16.843 47.359 1.00 61.28 235 SER A C 1
ATOM 1892 O O . SER A 1 235 ? -51.685 17.279 48.181 1.00 61.28 235 SER A O 1
ATOM 1894 N N . LEU A 1 236 ? -51.278 16.247 46.236 1.00 66.25 236 LEU A N 1
ATOM 1895 C CA . LEU A 1 236 ? -52.664 16.083 45.813 1.00 66.25 236 LEU A CA 1
ATOM 1896 C C . LEU A 1 236 ? -53.442 15.057 46.660 1.00 66.25 236 LEU A C 1
ATOM 1898 O O . LEU A 1 236 ? -54.562 15.333 47.072 1.00 66.25 236 LEU A O 1
ATOM 1902 N N . ASP A 1 237 ? -52.832 13.922 47.013 1.00 62.88 237 ASP A N 1
ATOM 1903 C CA . ASP A 1 237 ? -53.446 12.890 47.871 1.00 62.88 237 ASP A CA 1
ATOM 1904 C C . ASP A 1 237 ? -53.567 13.372 49.332 1.00 62.88 237 ASP A C 1
ATOM 1906 O O . ASP A 1 237 ? -54.499 13.001 50.049 1.00 62.88 237 ASP A O 1
ATOM 1910 N N . LEU A 1 238 ? -52.644 14.241 49.766 1.00 62.66 238 LEU A N 1
ATOM 1911 C CA . LEU A 1 238 ? -52.707 14.933 51.053 1.00 62.66 238 LEU A CA 1
ATOM 1912 C C . LEU A 1 238 ? -53.869 15.937 51.090 1.00 62.66 238 LEU A C 1
ATOM 1914 O O . LEU A 1 238 ? -54.655 15.913 52.033 1.00 62.66 238 LEU A O 1
ATOM 1918 N N . VAL A 1 239 ? -54.010 16.779 50.060 1.00 66.38 239 VAL A N 1
ATOM 1919 C CA . VAL A 1 239 ? -55.095 17.772 49.953 1.00 66.38 239 VAL A CA 1
ATOM 1920 C C . VAL A 1 239 ? -56.459 17.089 49.877 1.00 66.38 239 VAL A C 1
ATOM 1922 O O . VAL A 1 239 ? -57.360 17.476 50.616 1.00 66.38 239 VAL A O 1
ATOM 1925 N N . MET A 1 240 ? -56.596 16.030 49.072 1.00 69.69 240 MET A N 1
ATOM 1926 C CA . MET A 1 240 ? -57.832 15.240 49.001 1.00 69.69 240 MET A CA 1
ATOM 1927 C C . MET A 1 240 ? -58.218 14.648 50.363 1.00 69.69 240 MET A C 1
ATOM 1929 O O . MET A 1 240 ? -59.391 14.662 50.721 1.00 69.69 240 MET A O 1
ATOM 1933 N N . ARG A 1 241 ? -57.248 14.155 51.150 1.00 67.25 241 ARG A N 1
ATOM 1934 C CA . ARG A 1 241 ? -57.516 13.602 52.490 1.00 67.25 241 ARG A CA 1
ATOM 1935 C C . ARG A 1 241 ? -57.855 14.662 53.530 1.00 67.25 241 ARG A C 1
ATOM 1937 O O . ARG A 1 241 ? -58.791 14.457 54.293 1.00 67.25 241 ARG A O 1
ATOM 1944 N N . ILE A 1 242 ? -57.090 15.752 53.589 1.00 68.81 242 ILE A N 1
ATOM 1945 C CA . ILE A 1 242 ? -57.287 16.807 54.595 1.00 68.81 242 ILE A CA 1
ATOM 1946 C C . ILE A 1 242 ? -58.598 17.551 54.333 1.00 68.81 242 ILE A C 1
ATOM 1948 O O . ILE A 1 242 ? -59.365 17.777 55.263 1.00 68.81 242 ILE A O 1
ATOM 1952 N N . ASN A 1 243 ? -58.877 17.881 53.070 1.00 71.06 243 ASN A N 1
ATOM 1953 C CA . ASN A 1 243 ? -60.052 18.666 52.694 1.00 71.06 243 ASN A CA 1
ATOM 1954 C C . ASN A 1 243 ? -61.263 17.802 52.310 1.00 71.06 243 ASN A C 1
ATOM 1956 O O . ASN A 1 243 ? -62.290 18.357 51.934 1.00 71.06 243 ASN A O 1
ATOM 1960 N N . GLN A 1 244 ? -61.142 16.468 52.369 1.00 73.81 244 GLN A N 1
ATOM 1961 C CA . GLN A 1 244 ? -62.176 15.505 51.960 1.00 73.81 244 GLN A CA 1
ATOM 1962 C C . GLN A 1 244 ? -62.794 15.82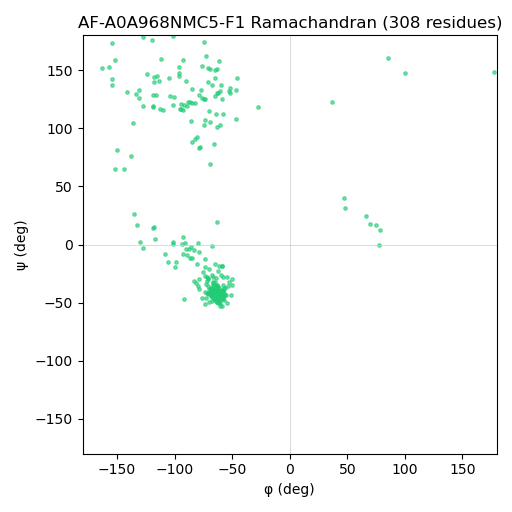7 50.586 1.00 73.81 244 GLN A C 1
ATOM 1964 O O . GLN A 1 244 ? -64.002 15.715 50.391 1.00 73.81 244 GLN A O 1
ATOM 1969 N N . CYS A 1 245 ? -61.968 16.258 49.630 1.00 70.44 245 CYS A N 1
ATOM 1970 C CA . CYS A 1 245 ? -62.421 16.752 48.332 1.00 70.44 245 CYS A CA 1
ATOM 1971 C C . CYS A 1 245 ? -62.035 15.823 47.174 1.00 70.44 245 CYS A C 1
ATOM 1973 O O . CYS A 1 245 ? -61.134 14.982 47.282 1.00 70.44 245 CYS A O 1
ATOM 1975 N N . ALA A 1 246 ? -62.739 15.965 46.048 1.00 71.19 246 ALA A N 1
ATOM 1976 C CA . ALA A 1 246 ? -62.475 15.177 44.854 1.00 71.19 246 ALA A CA 1
ATOM 1977 C C . ALA A 1 246 ? -61.173 15.624 44.165 1.00 71.19 246 ALA A C 1
ATOM 1979 O O . ALA A 1 246 ? -60.661 16.721 44.388 1.00 71.19 246 ALA A O 1
ATOM 1980 N N . PHE A 1 247 ? -60.637 14.767 43.289 1.00 66.25 247 PHE A N 1
ATOM 1981 C CA . PHE A 1 247 ? -59.377 15.011 42.571 1.00 66.25 247 PHE A CA 1
ATOM 1982 C C . PHE A 1 247 ? -59.340 16.381 41.880 1.00 66.25 247 PHE A C 1
ATOM 1984 O O . PHE A 1 247 ? -58.335 17.086 41.946 1.00 66.25 247 PHE A O 1
ATOM 1991 N N . TYR A 1 248 ? -60.444 16.756 41.234 1.00 71.00 248 TYR A N 1
ATOM 1992 C CA . TYR A 1 248 ? -60.548 18.001 40.483 1.00 71.00 248 TYR A CA 1
ATOM 1993 C C . TYR A 1 248 ? -60.436 19.230 41.397 1.00 71.00 248 TYR A C 1
ATOM 1995 O O . TYR A 1 248 ? -59.660 20.142 41.116 1.00 71.00 248 TYR A O 1
ATOM 2003 N N . ASP A 1 249 ? -61.105 19.202 42.549 1.00 69.94 249 ASP A N 1
ATOM 2004 C CA . ASP A 1 249 ? -61.065 20.285 43.536 1.00 69.94 249 ASP A CA 1
ATOM 2005 C C . ASP A 1 249 ? -59.688 20.397 44.197 1.00 69.94 249 ASP A C 1
ATOM 2007 O O . ASP A 1 249 ? -59.174 21.496 44.410 1.00 69.94 249 ASP A O 1
ATOM 2011 N N . ALA A 1 250 ? -59.040 19.260 44.471 1.00 70.44 250 ALA A N 1
ATOM 2012 C CA . ALA A 1 250 ? -57.674 19.229 44.986 1.00 70.44 250 ALA A CA 1
ATOM 2013 C C . ALA A 1 250 ? -56.658 19.778 43.969 1.00 70.44 250 ALA A C 1
ATOM 2015 O O . ALA A 1 250 ? -55.738 20.509 44.343 1.00 70.44 250 ALA A O 1
ATOM 2016 N N . ALA A 1 251 ? -56.835 19.472 42.680 1.00 68.75 251 ALA A N 1
ATOM 2017 C CA . ALA A 1 251 ? -55.995 19.992 41.603 1.00 68.75 251 ALA A CA 1
ATOM 2018 C C . ALA A 1 251 ? -56.161 21.509 41.423 1.00 68.75 251 ALA A C 1
ATOM 2020 O O . ALA A 1 251 ? -55.170 22.217 41.226 1.00 68.75 251 ALA A O 1
ATOM 2021 N N . ILE A 1 252 ?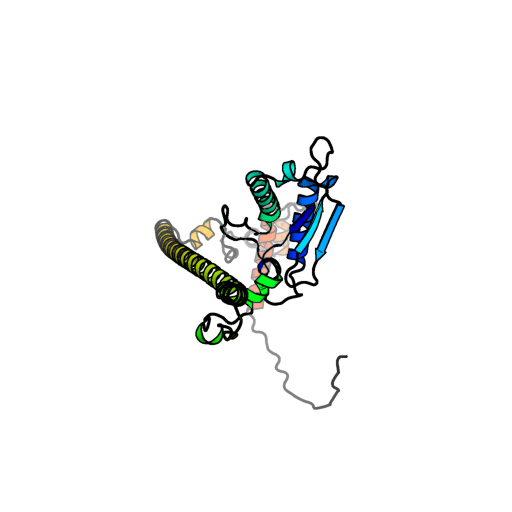 -57.391 22.014 41.550 1.00 70.50 252 ILE A N 1
ATOM 2022 C CA . ILE A 1 252 ? -57.678 23.453 41.545 1.00 70.50 252 ILE A CA 1
ATOM 2023 C C . ILE A 1 252 ? -57.056 24.127 42.769 1.00 70.50 252 ILE A C 1
ATOM 2025 O O . ILE A 1 252 ? -56.382 25.140 42.618 1.00 70.50 252 ILE A O 1
ATOM 2029 N N . TRP A 1 253 ? -57.200 23.555 43.967 1.00 71.81 253 TRP A N 1
ATOM 2030 C CA . TRP A 1 253 ? -56.650 24.123 45.206 1.00 71.81 253 TRP A CA 1
ATOM 2031 C C . TRP A 1 253 ? -55.122 24.312 45.162 1.00 71.81 253 TRP A C 1
ATOM 2033 O O . TRP A 1 253 ? -54.571 25.275 45.715 1.00 71.81 253 TRP A O 1
ATOM 2043 N N . LEU A 1 254 ? -54.426 23.391 44.489 1.00 68.06 254 LEU A N 1
ATOM 2044 C CA . LEU A 1 254 ? -52.977 23.432 44.288 1.00 68.06 254 LEU A CA 1
ATOM 2045 C C . LEU A 1 254 ? -52.534 24.493 43.270 1.00 68.06 254 LEU A C 1
ATOM 2047 O O . LEU A 1 254 ? -51.367 24.906 43.280 1.00 68.06 254 LEU A O 1
ATOM 2051 N N . ARG A 1 255 ? -53.447 24.961 42.416 1.00 65.88 255 ARG A N 1
ATOM 2052 C CA . ARG A 1 255 ? -53.220 26.042 41.459 1.00 65.88 255 ARG A CA 1
ATOM 2053 C C . ARG A 1 255 ? -53.445 27.382 42.161 1.00 65.88 255 ARG A C 1
ATOM 2055 O O . ARG A 1 255 ? -54.510 27.650 42.699 1.00 65.88 255 ARG A O 1
ATOM 2062 N N . VAL A 1 256 ? -52.427 28.242 42.173 1.00 62.84 256 VAL A N 1
ATOM 2063 C CA . VAL A 1 256 ? -52.515 29.564 42.828 1.00 62.84 256 VAL A CA 1
ATOM 2064 C C . VAL A 1 256 ? -53.173 30.595 41.910 1.00 62.84 256 VAL A C 1
ATOM 2066 O O . VAL A 1 256 ? -53.831 31.512 42.386 1.00 62.84 256 VAL A O 1
ATOM 2069 N N . SER A 1 257 ? -52.995 30.464 40.591 1.00 56.25 257 SER A N 1
ATOM 2070 C CA . SER A 1 257 ? -53.554 31.385 39.594 1.00 56.25 257 SER A CA 1
ATOM 2071 C C . SER A 1 257 ? -53.733 30.706 38.236 1.00 56.25 257 SER A C 1
ATOM 2073 O O . SER A 1 257 ? -52.847 29.985 37.763 1.00 56.25 257 SER A O 1
ATOM 2075 N N . GLU A 1 258 ? -54.867 30.967 37.583 1.00 53.84 258 GLU A N 1
ATOM 2076 C CA . GLU A 1 258 ? -55.157 30.468 36.239 1.00 53.84 258 GLU A CA 1
ATOM 2077 C C . GLU A 1 258 ? -54.268 31.098 35.163 1.00 53.84 258 GLU A C 1
ATOM 2079 O O . GLU A 1 258 ? -53.770 30.381 34.292 1.00 53.84 258 GLU A O 1
ATOM 2084 N N . ALA A 1 259 ? -53.985 32.396 35.299 1.00 52.75 259 ALA A N 1
ATOM 2085 C CA . ALA A 1 259 ? -53.281 33.203 34.307 1.00 52.75 259 ALA A CA 1
ATOM 2086 C C . ALA A 1 259 ? -51.768 32.927 34.223 1.00 52.75 259 ALA A C 1
ATOM 2088 O O . ALA A 1 259 ? -51.178 33.105 33.163 1.00 52.75 259 ALA A O 1
ATOM 2089 N N . TYR A 1 260 ? -51.135 32.469 35.311 1.00 53.12 260 TYR A N 1
ATOM 2090 C CA . TYR A 1 260 ? -49.666 32.366 35.400 1.00 53.12 260 TYR A CA 1
ATOM 2091 C C . TYR A 1 260 ? -49.115 30.945 35.570 1.00 53.12 260 TYR A C 1
ATOM 2093 O O . TYR A 1 260 ? -47.912 30.790 35.768 1.00 53.12 260 TYR A O 1
ATOM 2101 N N . ARG A 1 261 ? -49.966 29.905 35.529 1.00 57.03 261 ARG A N 1
ATOM 2102 C CA . ARG A 1 261 ? -49.554 28.493 35.715 1.00 57.03 261 ARG A CA 1
ATOM 2103 C C . ARG A 1 261 ? -48.649 28.273 36.950 1.00 57.03 261 ARG A C 1
ATOM 2105 O O . ARG A 1 261 ? -47.798 27.392 36.973 1.00 57.03 261 ARG A O 1
ATOM 2112 N N . ARG A 1 262 ? -48.841 29.071 38.009 1.00 57.59 262 ARG A N 1
ATOM 2113 C CA . ARG A 1 262 ? -48.104 28.939 39.275 1.00 57.59 262 ARG A CA 1
ATOM 2114 C C . ARG A 1 262 ? -48.828 27.967 40.200 1.00 57.59 262 ARG A C 1
ATOM 2116 O O . ARG A 1 262 ? -49.991 28.178 40.550 1.00 57.59 262 ARG A O 1
ATOM 2123 N N . TYR A 1 263 ? -48.119 26.926 40.619 1.00 64.25 263 TYR A N 1
ATOM 2124 C CA . TYR A 1 263 ? -48.603 25.912 41.554 1.00 64.25 263 TYR A CA 1
ATOM 2125 C C . TYR A 1 263 ? -47.970 26.128 42.926 1.00 64.25 263 TYR A C 1
ATOM 2127 O O . TYR A 1 263 ? -46.792 26.481 42.999 1.00 64.25 263 TYR A O 1
ATOM 2135 N N . ARG A 1 264 ? -48.720 25.884 44.012 1.00 64.50 264 ARG A N 1
ATOM 2136 C CA . ARG A 1 264 ? -48.245 26.106 45.396 1.00 64.50 264 ARG A CA 1
ATOM 2137 C C . ARG A 1 264 ? -46.934 25.378 45.711 1.00 64.50 264 ARG A C 1
ATOM 2139 O O . ARG A 1 264 ? -46.167 25.859 46.532 1.00 64.50 264 ARG A O 1
ATOM 2146 N N . PHE A 1 265 ? -46.677 24.256 45.038 1.00 61.00 265 PHE A N 1
ATOM 2147 C CA . PHE A 1 265 ? -45.474 23.436 45.212 1.00 61.00 265 PHE A CA 1
ATOM 2148 C C . PHE A 1 265 ? -44.616 23.328 43.935 1.00 61.00 265 PHE A C 1
ATOM 2150 O O . PHE A 1 265 ? -43.753 22.461 43.848 1.00 61.00 265 PHE A O 1
ATOM 2157 N N . GLY A 1 266 ? -44.842 24.193 42.938 1.00 66.06 266 GLY A N 1
ATOM 2158 C CA . GLY A 1 266 ? -44.138 24.158 41.649 1.00 66.06 266 GLY A CA 1
ATOM 2159 C C . GLY A 1 266 ? -44.745 23.203 40.608 1.00 66.06 266 GLY A C 1
ATOM 2160 O O . GLY A 1 266 ? -45.525 22.306 40.926 1.00 66.06 266 GLY A O 1
ATOM 2161 N N . GLU A 1 267 ? -44.411 23.427 39.333 1.00 62.81 267 GLU A N 1
ATOM 2162 C CA . GLU A 1 267 ? -45.009 22.728 38.180 1.00 62.81 267 GLU A CA 1
ATOM 2163 C C . GLU A 1 267 ? -44.638 21.242 38.116 1.00 62.81 267 GLU A C 1
ATOM 2165 O O . GLU A 1 267 ? -45.516 20.398 37.947 1.00 62.81 267 GLU A O 1
ATOM 2170 N N . MET A 1 268 ? -43.368 20.901 38.349 1.00 58.53 268 MET A N 1
ATOM 2171 C CA . MET A 1 268 ? -42.907 19.506 38.338 1.00 58.53 268 MET A CA 1
ATOM 2172 C C . MET A 1 268 ? -43.566 18.655 39.427 1.00 58.53 268 MET A C 1
ATOM 2174 O O . MET A 1 268 ? -43.915 17.501 39.190 1.00 58.53 268 MET A O 1
ATOM 2178 N N . ALA A 1 269 ? -43.801 19.231 40.609 1.00 58.62 269 ALA A N 1
ATOM 2179 C CA . ALA A 1 269 ? -44.502 18.537 41.683 1.00 58.62 269 ALA A CA 1
ATOM 2180 C C . ALA A 1 269 ? -45.963 18.241 41.304 1.00 58.62 269 ALA A C 1
ATOM 2182 O O . ALA A 1 269 ? -46.470 17.160 41.601 1.00 58.62 269 ALA A O 1
ATOM 2183 N N . MET A 1 270 ? -46.627 19.170 40.606 1.00 63.56 270 MET A N 1
ATOM 2184 C CA . MET A 1 270 ? -47.994 18.972 40.121 1.00 63.56 270 MET A CA 1
ATOM 2185 C C . MET A 1 270 ? -48.061 17.906 39.019 1.00 63.56 270 MET A C 1
ATOM 2187 O O . MET A 1 270 ? -48.921 17.028 39.066 1.00 63.56 270 MET A O 1
ATOM 2191 N N . LEU A 1 271 ? -47.136 17.939 38.056 1.00 62.56 271 LEU A N 1
ATOM 2192 C CA . LEU A 1 271 ? -47.070 16.952 36.974 1.00 62.56 271 LEU A CA 1
ATOM 2193 C C . LEU A 1 271 ? -46.835 15.535 37.510 1.00 62.56 271 LEU A C 1
ATOM 2195 O O . LEU A 1 271 ? -47.557 14.609 37.136 1.00 62.56 271 LEU A O 1
ATOM 2199 N N . ASN A 1 272 ? -45.905 15.380 38.455 1.00 59.91 272 ASN A N 1
ATOM 2200 C CA . ASN A 1 272 ? -45.647 14.099 39.113 1.00 59.91 272 ASN A CA 1
ATOM 2201 C C . ASN A 1 272 ? -46.867 13.603 39.909 1.00 59.91 272 ASN A C 1
ATOM 2203 O O . ASN A 1 272 ? -47.159 12.404 39.920 1.00 59.91 272 ASN A O 1
ATOM 2207 N N . ALA A 1 273 ? -47.626 14.513 40.530 1.00 62.59 273 ALA A N 1
ATOM 2208 C CA . ALA A 1 273 ? -48.846 14.168 41.256 1.00 62.59 273 ALA A CA 1
ATOM 2209 C C . ALA A 1 273 ? -49.969 13.656 40.344 1.00 62.59 273 ALA A C 1
ATOM 2211 O O . ALA A 1 273 ? -50.613 12.646 40.648 1.00 62.59 273 ALA A O 1
ATOM 2212 N N . VAL A 1 274 ? -50.178 14.320 39.206 1.00 62.75 274 VAL A N 1
ATOM 2213 C CA . VAL A 1 274 ? -51.180 13.924 38.207 1.00 62.75 274 VAL A CA 1
ATOM 2214 C C . VAL A 1 274 ? -50.798 12.599 37.548 1.00 62.75 274 VAL A C 1
ATOM 2216 O O . VAL A 1 274 ? -51.637 11.700 37.462 1.00 62.75 274 VAL A O 1
ATOM 2219 N N . ALA A 1 275 ? -49.532 12.440 37.150 1.00 58.59 275 ALA A N 1
ATOM 2220 C CA . ALA A 1 275 ? -49.025 11.202 36.563 1.00 58.59 275 ALA A CA 1
ATOM 2221 C C . ALA A 1 275 ? -49.227 10.007 37.510 1.00 58.59 275 ALA A C 1
ATOM 2223 O O . ALA A 1 275 ? -49.726 8.959 37.100 1.00 58.59 275 ALA A O 1
ATOM 2224 N N . TYR A 1 276 ? -48.939 10.185 38.802 1.00 61.81 276 TYR A N 1
ATOM 2225 C CA . TYR A 1 276 ? -49.171 9.157 39.814 1.00 61.81 276 TYR A CA 1
ATOM 2226 C C . TYR A 1 276 ? -50.654 8.778 39.952 1.00 61.81 276 TYR A C 1
ATOM 2228 O O . TYR A 1 276 ? -50.985 7.590 39.997 1.00 61.81 276 TYR A O 1
ATOM 2236 N N . HIS A 1 277 ? -51.563 9.761 39.999 1.00 60.69 277 HIS A N 1
ATOM 2237 C CA . HIS A 1 277 ? -53.000 9.484 40.082 1.00 60.69 277 HIS A CA 1
ATOM 2238 C C . HIS A 1 277 ? -53.495 8.702 38.855 1.00 60.69 277 HIS A C 1
ATOM 2240 O O . HIS A 1 277 ? -54.237 7.729 39.005 1.00 60.69 277 HIS A O 1
ATOM 2246 N N . ALA A 1 278 ? -53.030 9.068 37.657 1.00 58.81 278 ALA A N 1
ATOM 2247 C CA . ALA A 1 278 ? -53.354 8.364 36.419 1.00 58.81 278 ALA A CA 1
ATOM 2248 C C . ALA A 1 278 ? -52.864 6.905 36.437 1.00 58.81 278 ALA A C 1
ATOM 2250 O O . ALA A 1 278 ? -53.626 5.993 36.117 1.00 58.81 278 ALA A O 1
ATOM 2251 N N . VAL A 1 279 ? -51.631 6.655 36.892 1.00 56.97 279 VAL A N 1
ATOM 2252 C CA . VAL A 1 279 ? -51.091 5.291 37.039 1.00 56.97 279 VAL A CA 1
ATOM 2253 C C . VAL A 1 279 ? -51.899 4.478 38.058 1.00 56.97 279 VAL A C 1
ATOM 2255 O O . VAL A 1 279 ? -52.223 3.319 37.799 1.00 56.97 279 VAL A O 1
ATOM 2258 N N . LYS A 1 280 ? -52.293 5.079 39.190 1.00 60.72 280 LYS A N 1
ATOM 2259 C CA . LYS A 1 280 ? -53.114 4.423 40.225 1.00 60.72 280 LYS A CA 1
ATOM 2260 C C . LYS A 1 280 ? -54.510 4.040 39.714 1.00 60.72 280 LYS A C 1
ATOM 2262 O O . LYS A 1 280 ? -55.012 2.985 40.090 1.00 60.72 280 LYS A O 1
ATOM 2267 N N . GLN A 1 281 ? -55.110 4.858 38.847 1.00 60.88 281 GLN A N 1
ATOM 2268 C CA . GLN A 1 281 ? -56.383 4.574 38.165 1.00 60.88 281 GLN A CA 1
ATOM 2269 C C . GLN A 1 281 ? -56.233 3.501 37.071 1.00 60.88 281 GLN A C 1
ATOM 2271 O O . GLN A 1 281 ? -57.139 2.697 36.863 1.00 60.88 281 GLN A O 1
ATOM 2276 N N . ALA A 1 282 ? -55.086 3.454 36.386 1.00 50.53 282 ALA A N 1
ATOM 2277 C CA . ALA A 1 282 ? -54.820 2.502 35.306 1.00 50.53 282 ALA A CA 1
ATOM 2278 C C . ALA A 1 282 ? -54.440 1.094 35.805 1.00 50.53 282 ALA A C 1
ATOM 2280 O O . ALA A 1 282 ? -54.738 0.101 35.140 1.00 50.53 282 ALA A O 1
ATOM 2281 N N . LEU A 1 283 ? -53.817 0.979 36.983 1.00 50.34 283 LEU A N 1
ATOM 2282 C CA . LEU A 1 283 ? -53.339 -0.292 37.547 1.00 50.34 283 LEU A CA 1
ATOM 2283 C C . LEU A 1 283 ? -54.436 -1.371 37.721 1.00 50.34 283 LEU A C 1
ATOM 2285 O O . LEU A 1 283 ? -54.175 -2.536 37.424 1.00 50.34 283 LEU A O 1
ATOM 2289 N N . PRO A 1 284 ? -55.660 -1.046 38.187 1.00 50.69 284 PRO A N 1
ATOM 2290 C CA . PRO A 1 284 ? -56.768 -2.001 38.253 1.00 50.69 284 PRO A CA 1
ATOM 2291 C C . PRO A 1 284 ? -57.320 -2.367 36.869 1.00 50.69 284 PRO A C 1
ATOM 2293 O O . PRO A 1 284 ? -57.829 -3.470 36.684 1.00 50.69 284 PRO A O 1
ATOM 2296 N N . ILE A 1 285 ? -57.218 -1.455 35.896 1.00 53.53 285 ILE A N 1
ATOM 2297 C CA . ILE A 1 285 ? -57.703 -1.645 34.522 1.00 53.53 285 ILE A CA 1
ATOM 2298 C C . ILE A 1 285 ? -56.783 -2.610 33.768 1.00 53.53 285 ILE A C 1
ATOM 2300 O O . ILE A 1 285 ? -57.277 -3.500 33.080 1.00 53.53 285 ILE A O 1
ATOM 2304 N N . SER A 1 286 ? -55.461 -2.506 33.952 1.00 47.97 286 SER A N 1
ATOM 2305 C CA . SER A 1 286 ? -54.496 -3.423 33.324 1.00 47.97 286 SER A CA 1
ATOM 2306 C C . SER A 1 286 ? -54.536 -4.843 33.900 1.00 47.97 286 SER A C 1
ATOM 2308 O O . SER A 1 286 ? -54.123 -5.788 33.233 1.00 47.97 286 SER A O 1
ATOM 2310 N N . LYS A 1 287 ? -55.057 -5.004 35.123 1.00 48.16 287 LYS A N 1
ATOM 2311 C CA . LYS A 1 287 ? -55.199 -6.295 35.812 1.00 48.16 287 LYS A CA 1
ATOM 2312 C C . LYS A 1 287 ? -56.535 -7.002 35.554 1.00 48.16 287 LYS A C 1
ATOM 2314 O O . LYS A 1 287 ? -56.706 -8.126 36.022 1.00 48.16 287 LYS A O 1
ATOM 2319 N N . LYS A 1 288 ? -57.479 -6.398 34.819 1.00 46.91 288 LYS A N 1
ATOM 2320 C CA . LYS A 1 288 ? -58.687 -7.112 34.372 1.00 46.91 288 LYS A CA 1
ATOM 2321 C C . LYS A 1 288 ? -58.320 -8.064 33.219 1.00 46.91 288 LYS A C 1
ATOM 2323 O O . LYS A 1 288 ? -57.750 -7.602 32.231 1.00 46.91 288 LYS A O 1
ATOM 2328 N N . PRO A 1 289 ? -58.632 -9.373 33.302 1.00 42.06 289 PRO A N 1
ATOM 2329 C CA . PRO A 1 289 ? -58.366 -10.298 32.206 1.00 42.06 289 PRO A CA 1
ATOM 2330 C C . PRO A 1 289 ? -59.165 -9.877 30.966 1.00 42.06 289 PRO A C 1
ATOM 2332 O O . PRO A 1 289 ? -60.368 -9.629 31.051 1.00 42.06 289 PRO A O 1
ATOM 2335 N N . LYS A 1 290 ? -58.496 -9.793 29.807 1.00 48.25 290 LYS A N 1
ATOM 2336 C CA . LYS A 1 290 ? -59.165 -9.630 28.510 1.00 48.25 290 LYS A CA 1
ATOM 2337 C C . LYS A 1 290 ? -60.131 -10.805 28.329 1.00 48.25 290 LYS A C 1
ATOM 2339 O O . LYS 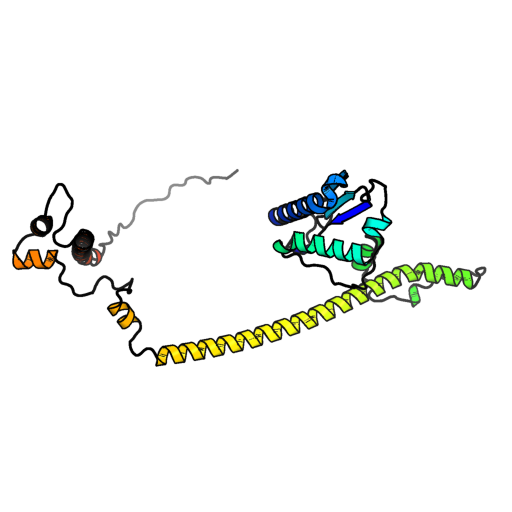A 1 290 ? -59.677 -11.934 28.164 1.00 48.25 290 LYS A O 1
ATOM 2344 N N . GLN A 1 291 ? -61.442 -10.559 28.342 1.00 42.84 291 GLN A N 1
ATOM 2345 C CA . GLN A 1 291 ? -62.405 -11.510 27.784 1.00 42.84 291 GLN A CA 1
ATOM 2346 C C . GLN A 1 291 ? -62.069 -11.671 26.297 1.00 42.84 291 GLN A C 1
ATOM 2348 O O . GLN A 1 291 ? -62.318 -10.777 25.491 1.00 42.84 291 GLN A O 1
ATOM 2353 N N . LEU A 1 292 ? -61.428 -12.787 25.945 1.00 37.41 292 LEU A N 1
ATOM 2354 C CA . LEU A 1 292 ? -61.295 -13.215 24.561 1.00 37.41 292 LEU A CA 1
ATOM 2355 C C . LEU A 1 292 ? -62.685 -13.631 24.069 1.00 37.41 292 LEU A C 1
ATOM 2357 O O . LEU A 1 292 ? -63.182 -14.696 24.428 1.00 37.41 292 LEU A O 1
ATOM 2361 N N . CYS A 1 293 ? -63.306 -12.796 23.237 1.00 33.28 293 CYS A N 1
ATOM 2362 C CA . CYS A 1 293 ? -64.397 -13.227 22.371 1.00 33.28 293 CYS A CA 1
ATOM 2363 C C . CYS A 1 293 ? -63.849 -14.272 21.388 1.00 33.28 293 CYS A C 1
ATOM 2365 O O . CYS A 1 293 ? -63.188 -13.932 20.408 1.00 33.28 293 CYS A O 1
ATOM 2367 N N . LEU A 1 294 ? -64.109 -15.548 21.668 1.00 36.28 294 LEU A N 1
ATOM 2368 C CA . LEU A 1 294 ? -63.947 -16.639 20.715 1.00 36.28 294 LEU A CA 1
ATOM 2369 C C . LEU A 1 294 ? -65.105 -16.573 19.711 1.00 36.28 294 LEU A C 1
ATOM 2371 O O . LEU A 1 294 ? -66.218 -16.983 20.026 1.00 36.28 294 LEU A O 1
ATOM 2375 N N . TYR A 1 295 ? -64.847 -16.079 18.501 1.00 31.47 295 TYR A N 1
ATOM 2376 C CA . TYR A 1 295 ? -65.704 -16.371 17.352 1.00 31.47 295 TYR A CA 1
ATOM 2377 C C . TYR A 1 295 ? -65.235 -17.689 16.726 1.00 31.47 295 TYR A C 1
ATOM 2379 O O . TYR A 1 295 ? -64.169 -17.763 16.115 1.00 31.47 295 TYR A O 1
ATOM 2387 N N . HIS A 1 296 ? -66.018 -18.749 16.929 1.00 32.38 296 HIS A N 1
ATOM 2388 C CA . HIS A 1 296 ? -65.942 -19.979 16.146 1.00 32.38 296 HIS A CA 1
ATOM 2389 C C . HIS A 1 296 ? -66.610 -19.776 14.777 1.00 32.38 296 HIS A C 1
ATOM 2391 O O . HIS A 1 296 ? -67.710 -19.243 14.703 1.00 32.38 296 HIS A O 1
ATOM 2397 N N . GLN A 1 297 ? -65.886 -20.217 13.743 1.00 39.34 297 GLN A N 1
ATOM 2398 C CA . GLN A 1 297 ? -66.314 -20.901 12.512 1.00 39.34 297 GLN A CA 1
ATOM 2399 C C . GLN A 1 297 ? -67.646 -20.488 11.855 1.00 39.34 297 GLN A C 1
ATOM 2401 O O . GLN A 1 297 ? -68.705 -20.671 12.431 1.00 39.34 297 GLN A O 1
ATOM 2406 N N . HIS A 1 298 ? -67.591 -20.070 10.582 1.00 31.25 298 HIS A N 1
ATOM 2407 C CA . HIS A 1 298 ? -68.157 -20.807 9.435 1.00 31.25 298 HIS A CA 1
ATOM 2408 C C . HIS A 1 298 ? -67.972 -20.024 8.112 1.00 31.25 298 HIS A C 1
ATOM 2410 O O . HIS A 1 298 ? -68.043 -18.799 8.102 1.00 31.25 298 HIS A O 1
ATOM 2416 N N . HIS A 1 299 ? -67.820 -20.783 7.013 1.00 29.94 299 HIS A N 1
ATOM 2417 C CA . HIS A 1 299 ? -67.984 -20.440 5.581 1.00 29.94 299 HIS A CA 1
ATOM 2418 C C . HIS A 1 299 ? -66.746 -20.140 4.689 1.00 29.94 299 HIS A C 1
ATOM 2420 O O . HIS A 1 299 ? -65.697 -19.759 5.197 1.00 29.94 299 HIS A O 1
ATOM 2426 N N . PRO A 1 300 ? -66.810 -20.483 3.372 1.00 37.38 300 PRO A N 1
ATOM 2427 C CA . PRO A 1 300 ? -65.878 -21.421 2.736 1.00 37.38 300 PRO A CA 1
ATOM 2428 C C . PRO A 1 300 ? -65.047 -20.834 1.570 1.00 37.38 300 PRO A C 1
ATOM 2430 O O . PRO A 1 300 ? -65.236 -19.701 1.143 1.00 37.38 300 PRO A O 1
ATOM 2433 N N . LEU A 1 301 ? -64.146 -21.681 1.056 1.00 39.94 301 LEU A N 1
ATOM 2434 C CA . LEU A 1 301 ? -63.339 -21.590 -0.173 1.00 39.94 301 LEU A CA 1
ATOM 2435 C C . LEU A 1 301 ? -63.943 -20.755 -1.321 1.00 39.94 301 LEU A C 1
ATOM 2437 O O . LEU A 1 301 ? -64.922 -21.192 -1.923 1.00 39.94 301 LEU A O 1
ATOM 2441 N N . ILE A 1 302 ? -63.261 -19.673 -1.729 1.00 33.44 302 ILE A N 1
ATOM 2442 C CA . ILE A 1 302 ? -63.284 -19.148 -3.109 1.00 33.44 302 ILE A CA 1
ATOM 2443 C C . ILE A 1 302 ? -61.877 -18.653 -3.493 1.00 33.44 302 ILE A C 1
ATOM 2445 O O . ILE A 1 302 ? -61.215 -17.944 -2.739 1.00 33.44 302 ILE A O 1
ATOM 2449 N N . ALA A 1 303 ? -61.427 -19.085 -4.672 1.00 41.69 303 ALA A N 1
ATOM 2450 C CA . ALA A 1 303 ? -60.133 -18.816 -5.292 1.00 41.69 303 ALA A CA 1
ATOM 2451 C C . ALA A 1 303 ? -59.964 -17.364 -5.794 1.00 41.69 303 ALA A C 1
ATOM 2453 O O . ALA A 1 303 ? -60.926 -16.734 -6.224 1.00 41.69 303 ALA A O 1
ATOM 2454 N N . GLY A 1 304 ? -58.716 -16.879 -5.830 1.00 31.22 304 GLY A N 1
ATOM 2455 C CA . GLY A 1 304 ? -58.301 -15.623 -6.475 1.00 31.22 304 GLY A CA 1
ATOM 2456 C C . GLY A 1 304 ? -56.775 -15.568 -6.694 1.00 31.22 304 GLY A C 1
ATOM 2457 O O . GLY A 1 304 ? -56.052 -16.268 -5.986 1.00 31.22 304 GLY A O 1
ATOM 2458 N N . PRO A 1 305 ? -56.272 -14.836 -7.709 1.00 36.09 305 PRO A N 1
ATOM 2459 C CA . PRO A 1 305 ? -55.133 -15.273 -8.523 1.00 36.09 305 PRO A CA 1
ATOM 2460 C C . PRO A 1 305 ? -53.747 -14.795 -8.054 1.00 36.09 305 PRO A C 1
ATOM 2462 O O . PRO A 1 305 ? -53.592 -13.791 -7.365 1.00 36.09 305 PRO A O 1
ATOM 2465 N N . LYS A 1 306 ? -52.725 -15.538 -8.504 1.00 38.56 306 LYS A N 1
ATOM 2466 C CA . LYS A 1 306 ? -51.289 -15.245 -8.375 1.00 38.56 306 LYS A CA 1
ATOM 2467 C C . LYS A 1 306 ? -50.918 -13.960 -9.128 1.00 38.56 306 LYS A C 1
ATOM 2469 O O . LYS A 1 306 ? -51.204 -13.850 -10.316 1.00 38.56 306 LYS A O 1
ATOM 2474 N N . LEU A 1 307 ? -50.203 -13.056 -8.461 1.00 32.91 307 LEU A N 1
ATOM 2475 C CA . LEU A 1 307 ? -49.520 -11.917 -9.079 1.00 32.91 307 LEU A CA 1
ATOM 2476 C C . LEU A 1 307 ? -48.058 -12.285 -9.365 1.00 32.91 307 LEU A C 1
ATOM 2478 O O . LEU A 1 307 ? -47.290 -12.586 -8.453 1.00 32.91 307 LEU A O 1
ATOM 2482 N N . GLN A 1 308 ? -47.714 -12.287 -10.655 1.00 32.72 308 GLN A N 1
ATOM 2483 C CA . GLN A 1 308 ? -46.346 -12.216 -11.163 1.00 32.72 308 GLN A CA 1
ATOM 2484 C C . GLN A 1 308 ? -45.794 -10.807 -10.926 1.00 32.72 308 GLN A C 1
ATOM 2486 O O . GLN A 1 308 ? -46.505 -9.823 -11.123 1.00 32.72 308 GLN A O 1
ATOM 2491 N N . ILE A 1 309 ? -44.523 -10.730 -10.539 1.00 36.06 309 ILE A N 1
ATOM 2492 C CA . ILE A 1 309 ? -43.741 -9.495 -10.509 1.00 36.06 309 ILE A CA 1
ATOM 2493 C C . ILE A 1 309 ? -42.855 -9.521 -11.758 1.00 36.06 309 ILE A C 1
ATOM 2495 O O . ILE A 1 309 ? -42.097 -10.474 -11.947 1.00 36.06 309 ILE A O 1
ATOM 2499 N N . THR A 1 310 ? -43.029 -8.521 -12.620 1.00 43.78 310 THR A N 1
ATOM 2500 C CA . THR A 1 310 ? -42.077 -8.114 -13.666 1.00 43.78 310 THR A CA 1
ATOM 2501 C C . THR A 1 310 ? -40.886 -7.402 -13.057 1.00 43.78 310 THR A C 1
ATOM 2503 O O . THR A 1 310 ? -41.143 -6.559 -12.166 1.00 43.78 310 THR A O 1
#

Sequence (310 aa):
MDMLLSASAEYFRPYAPASGGTYDKQRLDDFVLATKTWLLSAWGKQIIRAELHLDEMTPHIHAYLVPLDERGKLNCRELFGTSQKLQQLQDSFASAVEHLGISRGVRGSSATYMSIKKYYAAVNDDSQILDLSRSFPQINKHETADSYRQRVIDILNPQLEIINYQLGERSRLVKQHAQLKETAFKSEQLRQQLEAEILRLQVKTAQLQDLPQDLVAYELGLNNNKQLYTIAKNSLDLVMRINQCAFYDAAIWLRVSEAYRRYRFGEMAMLNAVAYHAVKQALPISKKPKQLCLYHQHHPLIAGPKLQIT

Solvent-accessible surface area (backbone atoms only — not comparable to full-atom values): 18844 Å² total; per-residue (Å²): 91,79,42,83,47,71,72,60,46,47,72,39,18,78,90,46,55,84,50,57,73,59,63,44,63,66,55,45,51,53,51,52,49,37,51,50,52,46,48,46,71,76,38,50,92,34,55,80,48,73,46,80,45,61,92,47,74,55,60,33,32,47,36,36,34,58,48,57,41,100,85,70,42,86,33,57,56,79,68,57,62,41,72,67,47,48,49,52,49,51,50,54,53,27,64,57,38,37,91,78,74,46,76,66,76,73,83,86,59,85,77,71,94,68,56,70,70,58,48,53,50,36,73,73,50,87,61,88,66,84,59,65,90,75,66,60,75,82,86,58,99,87,62,53,72,67,59,53,51,48,54,48,45,68,60,44,48,66,56,51,53,29,42,54,49,52,53,50,53,50,54,50,50,54,51,50,52,52,49,52,50,51,53,52,51,53,51,51,55,50,50,53,52,50,53,54,48,50,52,51,49,51,53,52,51,58,72,67,47,90,55,60,69,68,56,51,27,53,78,70,71,67,39,86,92,52,84,84,72,72,95,60,82,41,68,50,64,48,43,22,62,76,66,74,43,53,72,69,58,25,55,50,70,42,42,74,41,87,92,70,73,42,33,80,75,39,60,68,56,50,52,56,37,52,53,50,52,53,50,64,63,43,54,66,60,73,68,53,79,81,83,76,82,80,80,78,87,87,88,82,95,79,91,82,83,88,81,85,86,133

Secondary structure (DSSP, 8-state):
-EEEEE--HHHH-SS-TT-TT---HHHHHHHHHHHHHHHHHHHTTTEEEEEEE-SSSS-EEEEEE--B-TTS-B-HHHHHSSHHHHHHHHHHHHHHHGGGTPPPPPTT--PPP--HHHHHHHHH---SS--HHHHSPPPPTT--HHHHHHHHHHHHHHHHHHHHHHHHHHHHHHHHHHHHHHHHHHHHHHHHHHHHHHHHHHHHHHHH-SS-HHHHHHHTT--TT-TT------HHHHHHHHTT--HHHHHHHHEEETTTTEETT-HHHHHHHHHHHHHHHHHHHHTS----------------PPPPP-

Foldseek 3Di:
DKDKFFAQLCLQPVPCSQDFLDGDPVSVVLSVVLQVVLCCVPAVVFWPDKDWDRNTRGIIIITDGQCQDPVRDRDPCVQPVDPVNVVVVQVSSQVSCVVSVTHGDDPPDPDDDDDPVLVCCLVPDPPPDDPPVPQQDDDDPPDDPVRSVVVSCVSCVSVVSSNVVVVVVVVVVVVVVVVVVVVVVVVVVVVVVVVVVVVVVVVVVVVVCPDDPVVVCVVVVNPPVPPLDDDDCQQLNVQCVVVVDDSVVSLVVQQPDPVPRDGPVDDVSSVSSVVNVVCVVCVVVVPDDPPPPDDDDDDDDDDDDDDDDD

Radius of gyration: 40.35 Å; Cα contacts (8 Å, |Δi|>4): 203; chains: 1; bounding box: 101×66×88 Å

Mean predicted aligned error: 19.03 Å